Protein AF-A0A443RT00-F1 (afdb_monomer_lite)

Foldseek 3Di:
DAWDDDDQKIKDKDPFWFFLVVLQVVQVVVVWGFDDDDDPVSLVVLQVSDDADDPPDWAKEFGQWFADDPDQPHIAGPVRDDDDDFFADPCPPVCVVVQQGTKIWTDDHVDGTGIYRHHRGDIHITITMDGNVSVVVVVVVVVVVVVVVVVVVVVVVCVVVVPDDDVVVVVVVVVVVVVVVVVVVVVVVVVVVVVVVVVVVVVVVVVVVVVVVD

Structure (mmCIF, N/CA/C/O backbone):
data_AF-A0A443RT00-F1
#
_entry.id   AF-A0A443RT00-F1
#
loop_
_atom_site.group_PDB
_atom_site.id
_atom_site.type_symbol
_atom_site.label_atom_id
_atom_site.label_alt_id
_atom_site.label_comp_id
_atom_site.label_asym_id
_atom_site.label_entity_id
_atom_site.label_seq_id
_atom_site.pdbx_PDB_ins_code
_atom_site.Cartn_x
_atom_site.Cartn_y
_atom_site.Cartn_z
_atom_site.occupancy
_atom_site.B_iso_or_equiv
_atom_site.auth_seq_id
_atom_site.auth_comp_id
_atom_site.auth_asym_id
_atom_site.auth_atom_id
_atom_site.pdbx_PDB_model_num
ATOM 1 N N . LEU A 1 1 ? -17.450 10.556 5.653 1.00 51.66 1 LEU A N 1
ATOM 2 C CA . LEU A 1 1 ? -16.067 10.055 5.839 1.00 51.66 1 LEU A CA 1
ATOM 3 C C . LEU A 1 1 ? -15.758 9.062 4.723 1.00 51.66 1 LEU A C 1
ATOM 5 O O . LEU A 1 1 ? -16.542 8.151 4.514 1.00 51.66 1 LEU A O 1
ATOM 9 N N . GLY A 1 2 ? -14.689 9.305 3.960 1.00 80.31 2 GLY A N 1
ATOM 10 C CA . GLY A 1 2 ? -14.402 8.687 2.655 1.00 80.31 2 GLY A CA 1
ATOM 11 C C . GLY A 1 2 ? -13.758 7.294 2.657 1.00 80.31 2 GLY A C 1
ATOM 12 O O . GLY A 1 2 ? -13.107 6.958 1.673 1.00 80.31 2 GLY A O 1
ATOM 13 N N . TRP A 1 3 ? -13.902 6.501 3.725 1.00 91.88 3 TRP A N 1
ATOM 14 C CA . TRP A 1 3 ? -13.442 5.104 3.746 1.00 91.88 3 TRP A CA 1
ATOM 15 C C . TRP A 1 3 ? -14.495 4.186 3.111 1.00 91.88 3 TRP A C 1
ATOM 17 O O . TRP A 1 3 ? -15.683 4.320 3.402 1.00 91.88 3 TRP A O 1
ATOM 27 N N . LYS A 1 4 ? -14.076 3.230 2.281 1.00 94.62 4 LYS A N 1
ATOM 28 C CA . LYS A 1 4 ? -14.948 2.223 1.653 1.00 94.62 4 LYS A CA 1
ATOM 29 C C . LYS A 1 4 ? -14.621 0.834 2.181 1.00 94.62 4 LYS A C 1
ATOM 31 O O . LYS A 1 4 ? -13.464 0.532 2.444 1.00 94.62 4 LYS A O 1
ATOM 36 N N . TRP A 1 5 ? -15.636 0.007 2.389 1.00 93.81 5 TRP A N 1
ATOM 37 C CA . TRP A 1 5 ? -15.477 -1.288 3.053 1.00 93.81 5 TRP A CA 1
ATOM 38 C C . TRP A 1 5 ? -15.526 -2.413 2.031 1.00 93.81 5 TRP A C 1
ATOM 40 O O . TRP A 1 5 ? -16.355 -2.384 1.122 1.00 93.81 5 TRP A O 1
ATOM 50 N N . PHE A 1 6 ? -14.669 -3.411 2.214 1.00 95.94 6 PHE A N 1
ATOM 51 C CA . PHE A 1 6 ? -14.672 -4.635 1.428 1.00 95.94 6 PHE A CA 1
ATOM 52 C C . PHE A 1 6 ? -14.102 -5.777 2.271 1.00 95.94 6 PHE A C 1
ATOM 54 O O . PHE A 1 6 ? -13.020 -5.665 2.845 1.00 95.94 6 PHE A O 1
ATOM 61 N N . GLY A 1 7 ? -14.867 -6.863 2.401 1.00 93.75 7 GLY A N 1
ATOM 62 C CA . GLY A 1 7 ? -14.537 -7.947 3.326 1.00 93.75 7 GLY A CA 1
ATOM 63 C C . GLY A 1 7 ? -14.434 -7.459 4.779 1.00 93.75 7 GLY A C 1
ATOM 64 O O . GLY A 1 7 ? -15.349 -6.819 5.303 1.00 93.75 7 GLY A O 1
ATOM 65 N N . ASN A 1 8 ? -13.313 -7.772 5.426 1.00 92.31 8 ASN A N 1
ATOM 66 C CA . ASN A 1 8 ? -12.971 -7.373 6.794 1.00 92.31 8 ASN A CA 1
ATOM 67 C C . ASN A 1 8 ? -12.027 -6.155 6.857 1.00 92.31 8 ASN A C 1
ATOM 69 O O . ASN A 1 8 ? -11.486 -5.855 7.921 1.00 92.31 8 ASN A O 1
ATOM 73 N N . LYS A 1 9 ? -11.833 -5.447 5.740 1.00 95.56 9 LYS A N 1
ATOM 74 C CA . LYS A 1 9 ? -10.971 -4.268 5.643 1.00 95.56 9 LYS A CA 1
ATOM 75 C C . LYS A 1 9 ? -11.766 -3.032 5.214 1.00 95.56 9 LYS A C 1
ATOM 77 O O . LYS A 1 9 ? -12.812 -3.101 4.559 1.00 95.56 9 LYS A O 1
ATOM 82 N N . CYS A 1 10 ? -11.237 -1.874 5.575 1.00 95.69 10 CYS A N 1
ATOM 83 C CA . CYS A 1 10 ? -11.678 -0.567 5.118 1.00 95.69 10 CYS A CA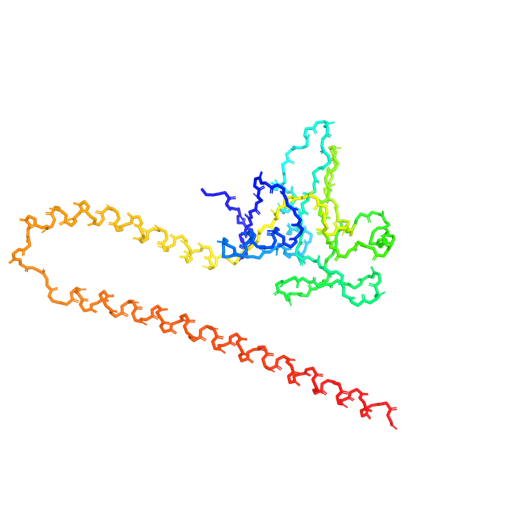 1
ATOM 84 C C . CYS A 1 10 ? -10.528 0.091 4.367 1.00 95.69 10 CYS A C 1
ATOM 86 O O . CYS A 1 10 ? -9.388 -0.011 4.806 1.00 95.69 10 CYS A O 1
ATOM 88 N N . TYR A 1 11 ? -10.831 0.804 3.285 1.00 97.38 11 TYR A N 1
ATOM 89 C CA . TYR A 1 11 ? -9.843 1.404 2.396 1.00 97.38 11 TYR A CA 1
ATOM 90 C C . TYR A 1 11 ? -10.117 2.886 2.152 1.00 97.38 11 TYR A C 1
ATOM 92 O O . TYR A 1 11 ? -11.272 3.316 2.135 1.00 97.38 11 TYR A O 1
ATOM 100 N N . PHE A 1 12 ? -9.065 3.665 1.928 1.00 95.62 12 PHE A N 1
ATOM 101 C CA . PHE A 1 12 ? -9.143 5.101 1.669 1.00 95.62 12 PHE A CA 1
ATOM 102 C C . PHE A 1 12 ? -8.058 5.530 0.687 1.00 95.62 12 PHE A C 1
ATOM 104 O O . PHE A 1 12 ? -6.935 5.049 0.766 1.00 95.62 12 PHE A O 1
ATOM 111 N N . VAL A 1 13 ? -8.376 6.457 -0.215 1.00 95.12 13 VAL A N 1
ATOM 112 C CA . VAL A 1 13 ? -7.401 7.048 -1.142 1.00 95.12 13 VAL A CA 1
ATOM 113 C C . VAL A 1 13 ? -7.138 8.489 -0.716 1.00 95.12 13 VAL A C 1
ATOM 115 O O . VAL A 1 13 ? -8.086 9.256 -0.536 1.00 95.12 13 VAL A O 1
ATOM 118 N N . SER A 1 14 ? -5.870 8.868 -0.542 1.00 92.94 14 SER A N 1
ATOM 119 C CA . SER A 1 14 ? -5.515 10.239 -0.162 1.00 92.94 14 SER A CA 1
ATOM 120 C C . SER A 1 14 ? -5.881 11.249 -1.252 1.00 92.94 14 SER A C 1
ATOM 122 O O . SER A 1 14 ? -5.873 10.945 -2.441 1.00 92.94 14 SER A O 1
ATOM 124 N N . GLY A 1 15 ? -6.165 12.490 -0.847 1.00 90.06 15 GLY A N 1
ATOM 125 C CA . GLY A 1 15 ? -6.395 13.604 -1.778 1.00 90.06 15 GLY A CA 1
ATOM 126 C C . GLY A 1 15 ? -5.116 14.305 -2.249 1.00 90.06 15 GLY A C 1
ATOM 127 O O . GLY A 1 15 ? -5.163 15.115 -3.168 1.00 90.06 15 GLY A O 1
ATOM 128 N N . MET A 1 16 ? -3.968 14.009 -1.631 1.00 89.19 16 MET A N 1
ATOM 129 C CA . MET A 1 16 ? -2.671 14.615 -1.949 1.00 89.19 16 MET A CA 1
ATOM 130 C C . MET A 1 16 ? -1.658 13.539 -2.331 1.00 89.19 16 MET A C 1
ATOM 132 O O . MET A 1 16 ? -1.645 12.461 -1.726 1.00 89.19 16 MET A O 1
ATOM 136 N N . LYS A 1 17 ? -0.805 13.858 -3.311 1.00 93.56 17 LYS A N 1
ATOM 137 C CA . LYS A 1 17 ? 0.323 13.019 -3.720 1.00 93.56 17 LYS A CA 1
ATOM 138 C C . LYS A 1 17 ? 1.515 13.236 -2.780 1.00 93.56 17 LYS A C 1
ATOM 140 O O . LYS A 1 17 ? 1.760 14.355 -2.329 1.00 93.56 17 LYS A O 1
ATOM 145 N N . SER A 1 18 ? 2.272 12.182 -2.512 1.00 96.56 18 SER A N 1
ATOM 146 C CA . SER A 1 18 ? 3.506 12.213 -1.729 1.00 96.56 18 SER A CA 1
ATOM 147 C C . SER A 1 18 ? 4.448 11.073 -2.139 1.00 96.56 18 SER A C 1
ATOM 149 O O . SER A 1 18 ? 4.089 10.243 -2.974 1.00 96.56 18 SER A O 1
ATOM 151 N N . THR A 1 19 ? 5.646 11.012 -1.553 1.00 98.31 19 THR A N 1
ATOM 152 C CA . THR A 1 19 ? 6.523 9.830 -1.654 1.00 98.31 19 THR A CA 1
ATOM 153 C C . THR A 1 19 ? 5.893 8.628 -0.950 1.00 98.31 19 THR A C 1
ATOM 155 O O . THR A 1 19 ? 5.000 8.820 -0.116 1.00 98.31 19 THR A O 1
ATOM 158 N N . GLN A 1 20 ? 6.346 7.405 -1.248 1.00 98.25 20 GLN A N 1
ATOM 159 C CA . GLN A 1 20 ? 5.787 6.190 -0.633 1.00 98.25 20 GLN A CA 1
ATOM 160 C C . GLN A 1 20 ? 5.905 6.245 0.896 1.00 98.25 20 GLN A C 1
ATOM 162 O O . GLN A 1 20 ? 4.905 6.091 1.597 1.00 98.25 20 GLN A O 1
ATOM 167 N N . LYS A 1 21 ? 7.085 6.613 1.414 1.00 98.25 21 LYS A N 1
ATOM 168 C CA . LYS A 1 21 ? 7.310 6.732 2.861 1.00 98.25 21 LYS A CA 1
ATOM 169 C C . LYS A 1 21 ? 6.309 7.691 3.504 1.00 98.25 21 LYS A C 1
ATOM 171 O O . LYS A 1 21 ? 5.708 7.397 4.535 1.00 98.25 21 LYS A O 1
ATOM 176 N N . LYS A 1 22 ? 6.091 8.846 2.867 1.00 98.44 22 LYS A N 1
ATOM 177 C CA . LYS A 1 22 ? 5.149 9.850 3.363 1.00 98.44 22 LYS A CA 1
ATOM 178 C C . LYS A 1 22 ? 3.692 9.401 3.224 1.00 98.44 22 LYS A C 1
ATOM 180 O O . LYS A 1 22 ? 2.873 9.761 4.064 1.00 98.44 22 LYS A O 1
ATOM 185 N N . ALA A 1 23 ? 3.381 8.599 2.209 1.00 98.19 23 ALA A N 1
ATOM 186 C CA . ALA A 1 23 ? 2.080 7.966 2.040 1.00 98.19 23 ALA A CA 1
ATOM 187 C C . ALA A 1 23 ? 1.798 6.971 3.180 1.00 98.19 23 ALA A C 1
ATOM 189 O O . ALA A 1 23 ? 0.705 6.996 3.743 1.00 98.19 23 ALA A O 1
ATOM 190 N N . GLY A 1 24 ? 2.808 6.201 3.601 1.00 98.06 24 GLY A N 1
ATOM 191 C CA . GLY A 1 24 ? 2.777 5.389 4.822 1.00 98.06 24 GLY A CA 1
ATOM 192 C C . GLY A 1 24 ? 2.414 6.207 6.056 1.00 98.06 24 GLY A C 1
ATOM 193 O O . GLY A 1 24 ? 1.437 5.906 6.737 1.00 98.06 24 GLY A O 1
ATOM 194 N N . GLU A 1 25 ? 3.117 7.319 6.285 1.00 97.81 25 GLU A N 1
ATOM 195 C CA . GLU A 1 25 ? 2.828 8.217 7.411 1.00 97.81 25 GLU A CA 1
ATOM 196 C C . GLU A 1 25 ? 1.406 8.809 7.370 1.00 97.81 25 GLU A C 1
ATOM 198 O O . GLU A 1 25 ? 0.809 9.044 8.423 1.00 97.81 25 GLU A O 1
ATOM 203 N N . ILE A 1 26 ? 0.854 9.076 6.178 1.00 96.12 26 ILE A N 1
ATOM 204 C CA . ILE A 1 26 ? -0.539 9.530 6.021 1.00 96.12 26 ILE A CA 1
ATOM 205 C C . ILE A 1 26 ? -1.498 8.451 6.528 1.00 96.12 26 ILE A C 1
ATOM 207 O O . ILE A 1 26 ? -2.395 8.764 7.312 1.00 96.12 26 ILE A O 1
ATOM 211 N N . CYS A 1 27 ? -1.292 7.195 6.132 1.00 96.25 27 CYS A N 1
ATOM 212 C CA . CYS A 1 27 ? -2.132 6.087 6.576 1.00 96.25 27 CYS A CA 1
ATOM 213 C C . CYS A 1 27 ? -2.011 5.853 8.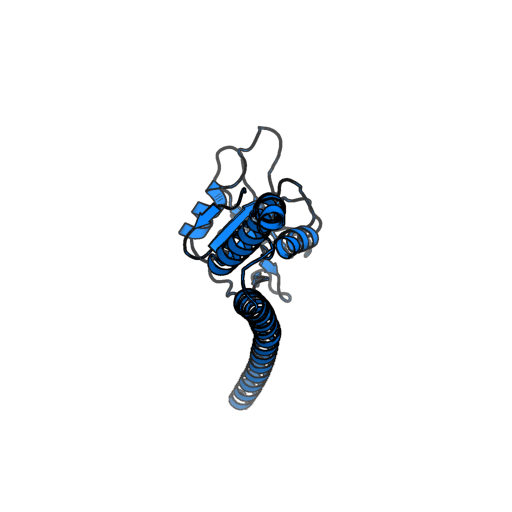087 1.00 96.25 27 CYS A C 1
ATOM 215 O O . CYS A 1 27 ? -3.036 5.771 8.768 1.00 96.25 27 CYS A O 1
ATOM 217 N N . SER A 1 28 ? -0.792 5.883 8.638 1.00 93.94 28 SER A N 1
ATOM 218 C CA . SER A 1 28 ? -0.567 5.707 10.080 1.00 93.94 28 SER A CA 1
ATOM 219 C C . SER A 1 28 ? -1.259 6.784 10.917 1.00 93.94 28 SER A C 1
ATOM 221 O O . SER A 1 28 ? -1.873 6.476 11.938 1.00 93.94 28 SER A O 1
ATOM 223 N N . LYS A 1 29 ? -1.252 8.048 10.464 1.00 92.75 29 LYS A N 1
ATOM 224 C CA . LYS A 1 29 ? -1.994 9.146 11.120 1.00 92.75 29 LYS A CA 1
ATOM 225 C C . LYS A 1 29 ? -3.508 8.944 11.126 1.00 92.75 29 LYS A C 1
ATOM 227 O O . LYS A 1 29 ? -4.196 9.563 11.930 1.00 92.75 29 LYS A O 1
ATOM 232 N N . MET A 1 30 ? -4.023 8.102 10.236 1.00 88.69 30 MET A N 1
ATOM 233 C CA . MET A 1 30 ? -5.434 7.735 10.153 1.00 88.69 30 MET A CA 1
ATOM 234 C C . MET A 1 30 ? -5.722 6.370 10.802 1.00 88.69 30 MET A C 1
ATOM 236 O O . MET A 1 30 ? -6.771 5.782 10.530 1.00 88.69 30 MET A O 1
ATOM 240 N N . ASN A 1 31 ? -4.818 5.869 11.656 1.00 88.38 31 ASN A N 1
ATOM 241 C CA . ASN A 1 31 ? -4.910 4.553 12.297 1.00 88.38 31 ASN A CA 1
ATOM 242 C C . ASN A 1 31 ? -5.086 3.420 11.276 1.00 88.38 31 ASN A C 1
ATOM 244 O O . ASN A 1 31 ? -5.981 2.584 11.411 1.00 88.38 31 ASN A O 1
ATOM 248 N N . GLY A 1 32 ? -4.273 3.446 10.227 1.00 92.06 32 GLY A N 1
ATOM 249 C CA . GLY A 1 32 ? -4.202 2.400 9.221 1.00 92.06 32 GLY A CA 1
ATOM 250 C C . GLY A 1 32 ? -2.799 2.280 8.642 1.00 92.06 32 GLY A C 1
ATOM 251 O O . GLY A 1 32 ? -1.875 2.974 9.059 1.00 92.06 32 GLY A O 1
ATOM 252 N N . ASP A 1 33 ? -2.670 1.438 7.632 1.00 96.81 33 ASP A N 1
ATOM 253 C CA . ASP A 1 33 ? -1.417 1.141 6.944 1.00 96.81 33 ASP A CA 1
ATOM 254 C C . ASP A 1 33 ? -1.575 1.397 5.448 1.00 96.81 33 ASP A C 1
ATOM 256 O O . ASP A 1 33 ? -2.695 1.555 4.956 1.00 96.81 33 ASP A O 1
ATOM 260 N N . LEU A 1 34 ? -0.473 1.439 4.698 1.00 98.38 34 LEU A N 1
ATOM 261 C CA . LEU A 1 34 ? -0.582 1.321 3.245 1.00 98.38 34 LEU A CA 1
ATOM 262 C C . LEU A 1 34 ? -1.208 -0.031 2.886 1.00 98.38 34 LEU A C 1
ATOM 264 O O . LEU A 1 34 ? -1.016 -1.032 3.575 1.00 98.38 34 LEU A O 1
ATOM 268 N N . VAL A 1 35 ? -1.986 -0.046 1.809 1.00 98.56 35 VAL A N 1
ATOM 269 C CA . VAL A 1 35 ? -2.775 -1.215 1.427 1.00 98.56 35 VAL A CA 1
ATOM 270 C C . VAL A 1 35 ? -1.893 -2.415 1.083 1.00 98.56 35 VAL A C 1
ATOM 272 O O . VAL A 1 35 ? -0.917 -2.296 0.338 1.00 98.56 35 VAL A O 1
ATOM 275 N N . SER A 1 36 ? -2.295 -3.579 1.584 1.00 98.50 36 SER A N 1
ATOM 276 C CA . SER A 1 36 ? -1.841 -4.894 1.146 1.00 98.50 36 SER A CA 1
ATOM 277 C C . SER A 1 36 ? -2.976 -5.591 0.403 1.00 98.50 36 SER A C 1
ATOM 279 O O . SER A 1 36 ? -4.148 -5.431 0.750 1.00 98.50 36 SER A O 1
ATOM 281 N N . ILE A 1 37 ? -2.645 -6.329 -0.658 1.00 98.50 37 ILE A N 1
ATOM 282 C CA . ILE A 1 37 ? -3.643 -6.961 -1.529 1.00 98.50 37 ILE A CA 1
ATOM 283 C C . ILE A 1 37 ? -3.316 -8.440 -1.696 1.00 98.50 37 ILE A C 1
ATOM 285 O O . ILE A 1 37 ? -2.220 -8.808 -2.119 1.00 98.50 37 ILE A O 1
ATOM 289 N N . HIS A 1 38 ? -4.290 -9.292 -1.385 1.00 97.88 38 HIS A N 1
ATOM 290 C CA . HIS A 1 38 ? -4.110 -10.741 -1.271 1.00 97.88 38 HIS A CA 1
ATOM 291 C C . HIS A 1 38 ? -4.966 -11.552 -2.238 1.00 97.88 38 HIS A C 1
ATOM 293 O O . HIS A 1 38 ? -4.900 -12.780 -2.234 1.00 97.88 38 HIS A O 1
ATOM 299 N N . SER A 1 39 ? -5.786 -10.901 -3.062 1.00 98.12 39 SER A N 1
ATOM 300 C CA . SER A 1 39 ? -6.629 -11.595 -4.031 1.00 98.12 39 SER A CA 1
ATOM 301 C C . SER A 1 39 ? -6.985 -10.715 -5.219 1.00 98.12 39 SER A C 1
ATOM 303 O O . SER A 1 39 ? -6.963 -9.484 -5.133 1.00 98.12 39 SER A O 1
ATOM 305 N N . LYS A 1 40 ? -7.407 -11.360 -6.313 1.00 97.44 40 LYS A N 1
ATOM 306 C CA . LYS A 1 40 ? -7.946 -10.655 -7.477 1.00 97.44 40 LYS A CA 1
ATOM 307 C C . LYS A 1 40 ? -9.161 -9.808 -7.108 1.00 97.44 40 LYS A C 1
ATOM 309 O O . LYS A 1 40 ? -9.223 -8.650 -7.491 1.00 97.44 40 LYS A O 1
ATOM 314 N N . THR A 1 41 ? -10.090 -10.347 -6.323 1.00 98.12 41 THR A N 1
ATOM 315 C CA . THR A 1 41 ? -11.313 -9.627 -5.944 1.00 98.12 41 THR A CA 1
ATOM 316 C C . THR A 1 41 ? -11.012 -8.385 -5.100 1.00 98.12 41 THR A C 1
ATOM 318 O O . THR A 1 41 ? -11.626 -7.342 -5.304 1.00 98.12 41 THR A O 1
ATOM 321 N N . GLU A 1 42 ? -10.039 -8.464 -4.186 1.00 98.12 42 GLU A N 1
ATOM 322 C CA . GLU A 1 42 ? -9.563 -7.300 -3.426 1.00 98.12 42 GLU A CA 1
ATOM 323 C C . GLU A 1 42 ? -8.889 -6.270 -4.340 1.00 98.12 42 GLU A C 1
ATOM 325 O O . GLU A 1 42 ? -9.183 -5.080 -4.241 1.00 98.12 42 GLU A O 1
ATOM 330 N N . ASN A 1 43 ? -8.044 -6.717 -5.274 1.00 97.69 43 ASN A N 1
ATOM 331 C CA . ASN A 1 43 ? -7.422 -5.849 -6.271 1.00 97.69 43 ASN A CA 1
ATOM 332 C C . ASN A 1 43 ? -8.472 -5.113 -7.115 1.00 97.69 43 ASN A C 1
ATOM 334 O O . ASN A 1 43 ? -8.415 -3.892 -7.228 1.00 97.69 43 ASN A O 1
ATOM 338 N N . ASP A 1 44 ? -9.454 -5.833 -7.660 1.00 95.94 44 ASP A N 1
ATOM 339 C CA . ASP A 1 44 ? -10.540 -5.273 -8.472 1.00 95.94 44 ASP A CA 1
ATOM 340 C C . ASP A 1 44 ? -11.350 -4.233 -7.671 1.00 95.94 44 ASP A C 1
ATOM 342 O O . ASP A 1 44 ? -11.680 -3.155 -8.177 1.00 95.94 44 ASP A O 1
ATOM 346 N N . PHE A 1 45 ? -11.625 -4.515 -6.391 1.00 96.56 45 PHE A N 1
ATOM 347 C CA . PHE A 1 45 ? -12.269 -3.557 -5.497 1.00 96.56 45 PHE A CA 1
ATOM 348 C C . PHE A 1 45 ? -11.415 -2.300 -5.305 1.00 96.56 45 PHE A C 1
ATOM 350 O O . PHE A 1 45 ? -11.925 -1.192 -5.489 1.00 96.56 45 PHE A O 1
ATOM 357 N N . VAL A 1 46 ? -10.125 -2.442 -4.985 1.00 96.06 46 VAL A N 1
ATOM 358 C CA . VAL A 1 46 ? -9.211 -1.302 -4.805 1.00 96.06 46 VAL A CA 1
ATOM 359 C C . VAL A 1 46 ? -9.139 -0.454 -6.079 1.00 96.06 46 VAL A C 1
ATOM 361 O O . VAL A 1 46 ? -9.268 0.770 -6.005 1.00 96.06 46 VAL A O 1
ATOM 364 N N . GLN A 1 47 ? -9.053 -1.087 -7.253 1.00 93.31 47 GLN A N 1
ATOM 365 C CA . GLN A 1 47 ? -9.075 -0.410 -8.553 1.00 93.31 47 GLN A CA 1
ATOM 366 C C . GLN A 1 47 ? -10.346 0.418 -8.780 1.00 93.31 47 GLN A C 1
ATOM 368 O O . GLN A 1 47 ? -10.289 1.511 -9.353 1.00 93.31 47 GLN A O 1
ATOM 373 N N . SER A 1 48 ? -11.499 -0.071 -8.315 1.00 91.56 48 SER A N 1
ATOM 374 C CA . SER A 1 48 ? -12.779 0.638 -8.437 1.00 91.56 48 SER A CA 1
ATOM 375 C C . SER A 1 48 ? -12.821 1.958 -7.652 1.00 91.56 48 SER A C 1
ATOM 377 O O . SER A 1 48 ? -13.650 2.825 -7.937 1.00 91.56 48 SER A O 1
ATOM 379 N N . MET A 1 49 ? -11.936 2.131 -6.662 1.00 90.69 49 MET A N 1
ATOM 380 C CA . MET A 1 49 ? -11.859 3.343 -5.846 1.00 90.69 49 MET A CA 1
ATOM 381 C C . MET A 1 49 ? -10.951 4.418 -6.437 1.00 90.69 49 MET A C 1
ATOM 383 O O . MET A 1 49 ? -11.011 5.563 -5.989 1.00 90.69 49 MET A O 1
ATOM 387 N N . LEU A 1 50 ? -10.104 4.057 -7.401 1.00 88.88 50 LEU A N 1
ATOM 388 C CA . LEU A 1 50 ? -9.148 4.977 -8.000 1.00 88.88 50 LEU A CA 1
ATOM 389 C C . LEU A 1 50 ? -9.884 6.037 -8.827 1.00 88.88 50 LEU A C 1
ATOM 391 O O . LEU A 1 50 ? -10.906 5.757 -9.461 1.00 88.88 50 LEU A O 1
ATOM 395 N N . GLY A 1 51 ? -9.353 7.260 -8.813 1.00 75.19 51 GLY A N 1
ATOM 396 C CA . GLY A 1 51 ? -9.920 8.395 -9.540 1.00 75.19 51 GLY A CA 1
ATOM 397 C C . GLY A 1 51 ? -10.060 8.117 -11.039 1.00 75.19 51 GLY A C 1
ATOM 398 O O . GLY A 1 51 ? -9.321 7.313 -11.616 1.00 75.19 51 GLY A O 1
ATOM 399 N N . ARG A 1 52 ? -11.033 8.778 -11.680 1.00 61.34 52 ARG A N 1
ATOM 400 C CA . ARG A 1 52 ? -11.134 8.772 -13.144 1.00 61.34 52 ARG A CA 1
ATOM 401 C C . ARG A 1 52 ? -9.954 9.566 -13.704 1.00 61.34 52 ARG A C 1
ATOM 403 O O . ARG A 1 52 ? -9.646 10.640 -13.203 1.00 61.34 52 ARG A O 1
ATOM 410 N N . VAL A 1 53 ? -9.287 8.995 -14.702 1.00 57.16 53 VAL A N 1
ATOM 411 C CA . VAL A 1 53 ? -8.149 9.619 -15.377 1.00 57.16 53 VAL A CA 1
ATOM 412 C C . VAL A 1 53 ? -8.680 10.730 -16.279 1.00 57.16 53 VAL A C 1
ATOM 414 O O . VAL A 1 53 ? -9.340 10.429 -17.274 1.00 57.16 53 VAL A O 1
ATOM 417 N N . ASP A 1 54 ? -8.392 11.988 -15.951 1.00 52.09 54 ASP A N 1
ATOM 418 C CA . ASP A 1 54 ? -8.460 13.073 -16.931 1.00 52.09 54 ASP A CA 1
ATOM 419 C C . ASP A 1 54 ? -7.260 12.957 -17.885 1.00 52.09 54 ASP A C 1
ATOM 421 O O . ASP A 1 54 ? -6.192 12.476 -17.503 1.00 52.09 54 ASP A O 1
ATOM 425 N N . LEU A 1 55 ? -7.450 13.373 -19.141 1.00 51.91 55 LEU A N 1
ATOM 426 C CA . LEU A 1 55 ? -6.634 13.063 -20.331 1.00 51.91 55 LEU A CA 1
ATOM 427 C C . LEU A 1 55 ? -5.123 13.402 -20.265 1.00 51.91 55 LEU A C 1
ATOM 429 O O . LEU A 1 55 ? -4.431 13.217 -21.264 1.00 51.91 55 LEU A O 1
ATOM 433 N N . GLN A 1 56 ? -4.602 13.910 -19.146 1.00 50.59 56 GLN A N 1
ATOM 434 C CA . GLN A 1 56 ? -3.249 14.466 -19.043 1.00 50.59 56 GLN A CA 1
ATOM 435 C C . GLN A 1 56 ? -2.391 13.919 -17.891 1.00 50.59 56 GLN A C 1
ATOM 437 O O . GLN A 1 56 ? -1.179 14.122 -17.924 1.00 50.59 56 GLN A O 1
ATOM 442 N N . GLU A 1 57 ? -2.943 13.195 -16.907 1.00 57.12 57 GLU A N 1
ATOM 443 C CA . GLU A 1 57 ? -2.144 12.699 -15.775 1.00 57.12 57 GLU A CA 1
ATOM 444 C C . GLU A 1 57 ? -2.149 11.171 -15.651 1.00 57.12 57 GLU A C 1
ATOM 446 O O . GLU A 1 57 ? -3.182 10.533 -15.459 1.00 57.12 57 GLU A O 1
ATOM 451 N N . HIS A 1 58 ? -0.960 10.562 -15.686 1.00 65.75 58 HIS A N 1
ATOM 452 C CA . HIS A 1 58 ? -0.775 9.198 -15.200 1.00 65.75 58 HIS A CA 1
ATOM 453 C C . HIS A 1 58 ? -0.869 9.197 -13.672 1.00 65.75 58 HIS A C 1
ATOM 455 O O . HIS A 1 58 ? 0.038 9.657 -12.972 1.00 65.75 58 HIS A O 1
ATOM 461 N N . TYR A 1 59 ? -1.984 8.690 -13.148 1.00 83.81 59 TYR A N 1
ATOM 462 C CA . TYR A 1 59 ? -2.192 8.581 -11.711 1.00 83.81 59 TYR A CA 1
ATOM 463 C C . TYR A 1 59 ? -1.405 7.397 -11.149 1.00 83.81 59 TYR A C 1
ATOM 465 O O . TYR A 1 59 ? -1.556 6.261 -11.604 1.00 83.81 59 TYR A O 1
ATOM 473 N N . ARG A 1 60 ? -0.581 7.691 -10.143 1.00 92.31 60 ARG A N 1
ATOM 474 C CA . ARG A 1 60 ? 0.176 6.727 -9.344 1.00 92.31 60 ARG A CA 1
ATOM 475 C C . ARG A 1 60 ? -0.455 6.599 -7.971 1.00 92.31 60 ARG A C 1
ATOM 477 O O . ARG A 1 60 ? -0.724 7.617 -7.329 1.00 92.31 60 ARG A O 1
ATOM 484 N N . TYR A 1 61 ? -0.602 5.369 -7.507 1.00 96.12 61 TYR A N 1
ATOM 485 C CA . TYR A 1 61 ? -1.141 5.058 -6.195 1.00 96.12 61 TYR A CA 1
ATOM 486 C C . TYR A 1 61 ? -0.215 4.094 -5.457 1.00 96.12 61 TYR A C 1
ATOM 488 O O . TYR A 1 61 ? 0.043 2.995 -5.935 1.00 96.12 61 TYR A O 1
ATOM 496 N N . TRP A 1 62 ? 0.299 4.506 -4.305 1.00 98.12 62 TRP A N 1
ATOM 497 C CA . TRP A 1 62 ? 1.213 3.711 -3.499 1.00 98.12 62 TRP A CA 1
ATOM 498 C C . TRP A 1 62 ? 0.502 2.539 -2.833 1.00 98.12 62 TRP A C 1
ATOM 500 O O . TRP A 1 62 ? -0.554 2.710 -2.216 1.00 98.12 62 TRP A O 1
ATOM 510 N N . LEU A 1 63 ? 1.126 1.368 -2.945 1.00 98.62 63 LEU A N 1
ATOM 511 C CA . LEU A 1 63 ? 0.804 0.180 -2.168 1.00 98.62 63 LEU A CA 1
ATOM 512 C C . LEU A 1 63 ? 1.822 0.025 -1.031 1.00 98.62 63 LEU A C 1
ATOM 514 O O . LEU A 1 63 ? 2.874 0.663 -1.034 1.00 98.62 63 LEU A O 1
ATOM 518 N N . GLY A 1 64 ? 1.522 -0.836 -0.062 1.00 98.38 64 GLY A N 1
ATOM 519 C CA . GLY A 1 64 ? 2.407 -1.100 1.075 1.00 98.38 64 GLY A CA 1
ATOM 520 C C . GLY A 1 64 ? 3.553 -2.062 0.774 1.00 98.38 64 GLY A C 1
ATOM 521 O O . GLY A 1 64 ? 4.181 -2.535 1.712 1.00 98.38 64 GLY A O 1
ATOM 522 N N . ALA A 1 65 ? 3.787 -2.429 -0.488 1.00 98.31 65 ALA A N 1
ATOM 523 C CA . ALA A 1 65 ? 4.827 -3.388 -0.839 1.00 98.31 65 ALA A CA 1
ATOM 524 C C . ALA A 1 65 ? 6.166 -2.700 -1.116 1.00 98.31 65 ALA A C 1
ATOM 526 O O . ALA A 1 65 ? 6.231 -1.688 -1.822 1.00 98.31 65 ALA A O 1
ATOM 527 N N . GLU A 1 66 ? 7.228 -3.303 -0.590 1.00 97.00 66 GLU A N 1
ATOM 528 C CA . GLU A 1 66 ? 8.618 -2.888 -0.769 1.00 97.00 66 GLU A CA 1
ATOM 529 C C . GLU A 1 66 ? 9.479 -4.089 -1.154 1.00 97.00 66 GLU A C 1
ATOM 531 O O . GLU A 1 66 ? 9.232 -5.208 -0.694 1.00 97.00 66 GLU A O 1
ATOM 536 N N . ARG A 1 67 ? 10.480 -3.854 -2.004 1.00 96.56 67 ARG A N 1
ATOM 537 C CA . ARG A 1 67 ? 11.472 -4.857 -2.393 1.00 96.56 67 ARG A CA 1
ATOM 538 C C . ARG A 1 67 ? 12.341 -5.223 -1.193 1.00 96.56 67 ARG A C 1
ATOM 540 O O . ARG A 1 67 ? 12.743 -4.349 -0.426 1.00 96.56 67 ARG A O 1
ATOM 547 N N . VAL A 1 68 ? 12.667 -6.506 -1.055 1.00 93.25 68 VAL A N 1
ATOM 548 C CA . VAL A 1 68 ? 13.516 -7.017 0.027 1.00 93.25 68 VAL A CA 1
ATOM 549 C C . VAL A 1 68 ? 14.723 -7.743 -0.544 1.00 93.25 68 VAL A C 1
ATOM 551 O O . VAL A 1 68 ? 14.600 -8.592 -1.422 1.00 93.25 68 VAL A O 1
ATOM 554 N N . GLY A 1 69 ? 15.898 -7.435 0.005 1.00 86.44 69 GLY A N 1
ATOM 555 C CA . GLY A 1 69 ? 17.152 -8.041 -0.425 1.00 86.44 69 GLY A CA 1
ATOM 556 C C . GLY A 1 69 ? 17.559 -7.613 -1.836 1.00 86.44 69 GLY A C 1
ATOM 557 O O . GLY A 1 69 ? 17.171 -6.553 -2.320 1.00 86.44 69 GLY A O 1
ATOM 558 N N . ASN A 1 70 ? 18.369 -8.452 -2.480 1.00 79.94 70 ASN A N 1
ATOM 559 C CA . ASN A 1 70 ? 18.926 -8.182 -3.809 1.00 79.94 70 ASN A CA 1
ATOM 560 C C . ASN A 1 70 ? 18.151 -8.886 -4.938 1.00 79.94 70 ASN A C 1
ATOM 562 O O . ASN A 1 70 ? 18.549 -8.800 -6.097 1.00 79.94 70 ASN A O 1
ATOM 566 N N . ASP A 1 71 ? 17.083 -9.618 -4.612 1.00 87.44 71 ASP A N 1
ATOM 567 C CA . ASP A 1 71 ? 16.276 -10.342 -5.593 1.00 87.44 71 ASP A CA 1
ATOM 568 C C . ASP A 1 71 ? 15.247 -9.396 -6.239 1.00 87.44 71 ASP A C 1
ATOM 570 O O . ASP A 1 71 ? 14.447 -8.736 -5.569 1.00 87.44 71 ASP A O 1
ATOM 574 N N . GLN A 1 72 ? 15.254 -9.349 -7.572 1.00 87.44 72 GLN A N 1
ATOM 575 C CA . GLN A 1 72 ? 14.343 -8.544 -8.384 1.00 87.44 72 GLN A CA 1
ATOM 576 C C . GLN A 1 72 ? 12.857 -8.922 -8.198 1.00 87.44 72 GLN A C 1
ATOM 578 O O . GLN A 1 72 ? 11.973 -8.136 -8.537 1.00 87.44 72 GLN A O 1
ATOM 583 N N . PHE A 1 73 ? 12.543 -10.086 -7.636 1.00 91.44 73 PHE A N 1
ATOM 584 C CA . PHE A 1 73 ? 11.163 -10.554 -7.487 1.00 91.44 73 PHE A CA 1
ATOM 585 C C . PHE A 1 73 ? 10.704 -10.685 -6.032 1.00 91.44 73 PHE A C 1
ATOM 587 O O . PHE A 1 73 ? 9.556 -11.068 -5.796 1.00 91.44 73 PHE A O 1
ATOM 594 N N . GLN A 1 74 ? 11.545 -10.338 -5.053 1.00 94.69 74 GLN A N 1
ATOM 595 C CA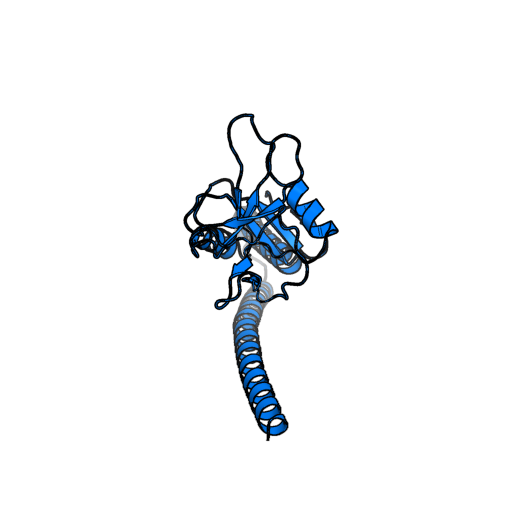 . GLN A 1 74 ? 11.180 -10.437 -3.639 1.00 94.69 74 GLN A CA 1
ATOM 596 C C . GLN A 1 74 ? 10.624 -9.129 -3.090 1.00 94.69 74 GLN A C 1
ATOM 598 O O . GLN A 1 74 ? 11.301 -8.104 -3.062 1.00 94.69 74 GLN A O 1
ATOM 603 N N . PHE A 1 75 ? 9.385 -9.201 -2.605 1.00 97.69 75 PHE A N 1
ATOM 604 C CA . PHE A 1 75 ? 8.660 -8.090 -2.002 1.00 97.69 75 PHE A CA 1
ATOM 605 C C . PHE A 1 75 ? 8.000 -8.525 -0.694 1.00 97.69 75 PHE A C 1
ATOM 607 O O . PHE A 1 75 ? 7.604 -9.681 -0.537 1.00 97.69 75 PHE A O 1
ATOM 614 N N . GLN A 1 76 ? 7.832 -7.579 0.226 1.00 97.56 76 GLN A N 1
ATOM 615 C CA . GLN A 1 76 ? 7.066 -7.759 1.458 1.00 97.56 76 GLN A CA 1
ATOM 616 C C . GLN A 1 76 ? 6.044 -6.639 1.627 1.00 97.56 76 GLN A C 1
ATOM 618 O O . GLN A 1 76 ? 6.285 -5.508 1.209 1.00 97.56 76 GLN A O 1
ATOM 623 N N . TRP A 1 77 ? 4.921 -6.944 2.275 1.00 98.25 77 TRP A N 1
ATOM 624 C CA . TRP A 1 77 ? 3.958 -5.930 2.690 1.00 98.25 77 TRP A CA 1
ATOM 625 C C . TRP A 1 77 ? 4.391 -5.266 4.000 1.00 98.25 77 TRP A C 1
ATOM 627 O O . TRP A 1 77 ? 4.850 -5.937 4.926 1.00 98.25 77 TRP A O 1
ATOM 637 N N . SER A 1 78 ? 4.194 -3.953 4.107 1.00 95.44 78 SER A N 1
ATOM 638 C CA . SER A 1 78 ? 4.518 -3.151 5.292 1.00 95.44 78 SER A CA 1
ATOM 639 C C . SER A 1 78 ? 3.701 -3.533 6.531 1.00 95.44 78 SER A C 1
ATOM 641 O O . SER A 1 78 ? 4.146 -3.301 7.649 1.00 95.44 78 SER A O 1
ATOM 643 N N . ASP A 1 79 ? 2.525 -4.137 6.342 1.00 91.50 79 ASP A N 1
ATOM 644 C CA . ASP A 1 79 ? 1.679 -4.674 7.419 1.00 91.50 79 ASP A CA 1
ATOM 645 C C . ASP A 1 79 ? 2.131 -6.071 7.905 1.00 91.50 79 ASP A C 1
ATOM 647 O O . ASP A 1 79 ? 1.505 -6.666 8.781 1.00 91.50 79 ASP A O 1
ATOM 651 N N . GLY A 1 80 ? 3.210 -6.618 7.331 1.00 94.31 80 GLY A N 1
ATOM 652 C CA . GLY A 1 80 ? 3.780 -7.917 7.686 1.00 94.31 80 GLY A CA 1
ATOM 653 C C . GLY A 1 80 ? 3.035 -9.133 7.126 1.00 94.31 80 GLY A C 1
ATOM 654 O O . GLY A 1 80 ? 3.421 -10.267 7.423 1.00 94.31 80 GLY A O 1
ATOM 655 N N . SER A 1 81 ? 1.988 -8.925 6.325 1.00 95.19 81 SER A N 1
ATOM 656 C CA . SER A 1 81 ? 1.245 -9.997 5.662 1.00 95.19 81 SER A CA 1
ATOM 657 C C . SER A 1 81 ? 2.048 -10.646 4.523 1.00 95.19 81 SER A C 1
ATOM 659 O O . SER A 1 81 ? 3.029 -10.104 4.009 1.00 95.19 81 SER A O 1
ATOM 661 N N . THR A 1 82 ? 1.644 -11.848 4.101 1.00 95.69 82 THR A N 1
ATOM 662 C CA . THR A 1 82 ? 2.382 -12.597 3.073 1.00 95.69 82 THR A CA 1
ATOM 663 C C . THR A 1 82 ? 2.176 -12.020 1.671 1.00 95.69 82 THR A C 1
ATOM 665 O O . THR A 1 82 ? 1.036 -11.853 1.223 1.00 95.69 82 THR A O 1
ATOM 668 N N . PHE A 1 83 ? 3.267 -11.823 0.931 1.00 96.75 83 PHE A N 1
ATOM 669 C CA . PHE A 1 83 ? 3.242 -11.427 -0.476 1.00 96.75 83 PHE A CA 1
ATOM 670 C C . PHE A 1 83 ? 3.080 -12.661 -1.382 1.00 96.75 83 PHE A C 1
ATOM 672 O O . PHE A 1 83 ? 4.051 -13.324 -1.731 1.00 96.75 83 PHE A O 1
ATOM 679 N N . LYS A 1 84 ? 1.832 -13.024 -1.711 1.00 96.50 84 LYS A N 1
ATOM 680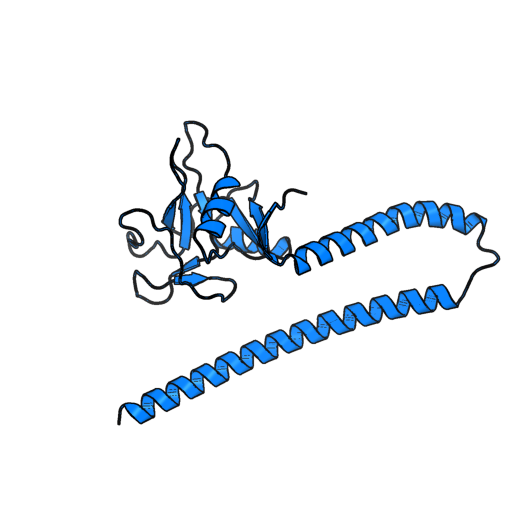 C CA . LYS A 1 84 ? 1.510 -14.188 -2.573 1.00 96.50 84 LYS A CA 1
ATOM 681 C C . LYS A 1 84 ? 0.730 -13.837 -3.835 1.00 96.50 84 LYS A C 1
ATOM 683 O O . LYS A 1 84 ? 0.843 -14.534 -4.837 1.00 96.50 84 LYS A O 1
ATOM 688 N N . TYR A 1 85 ? -0.095 -12.799 -3.767 1.00 97.94 85 TYR A N 1
ATOM 689 C CA . TYR A 1 85 ? -0.866 -12.308 -4.899 1.00 97.94 85 TYR A CA 1
ATOM 690 C C . TYR A 1 85 ? -0.160 -11.093 -5.494 1.00 97.94 85 TYR A C 1
ATOM 692 O O . TYR A 1 85 ? 0.301 -10.224 -4.755 1.00 97.94 85 TYR A O 1
ATOM 700 N N . SER A 1 86 ? -0.121 -11.021 -6.820 1.00 96.88 86 SER A N 1
ATOM 701 C CA . SER A 1 86 ? 0.366 -9.854 -7.539 1.00 96.88 86 SER A CA 1
ATOM 702 C C . SER A 1 86 ? -0.478 -9.572 -8.772 1.00 96.88 86 SER A C 1
ATOM 704 O O . SER A 1 86 ? -1.153 -10.448 -9.317 1.00 96.88 86 SER A O 1
ATOM 706 N N . HIS A 1 87 ? -0.451 -8.316 -9.203 1.00 97.00 87 HIS A N 1
ATOM 707 C CA . HIS A 1 87 ? -1.090 -7.869 -10.435 1.00 97.00 87 HIS A CA 1
ATOM 708 C C . HIS A 1 87 ? -0.123 -6.993 -11.234 1.00 97.00 87 HIS A C 1
ATOM 710 O O . HIS A 1 87 ? -0.442 -5.871 -11.628 1.00 97.00 87 HIS A O 1
ATOM 716 N N . TRP A 1 88 ? 1.099 -7.503 -11.396 1.00 97.06 88 TRP A N 1
ATOM 717 C CA . TRP A 1 88 ? 2.174 -6.826 -12.108 1.00 97.06 88 TRP A CA 1
ATOM 718 C C . TRP A 1 88 ? 1.772 -6.486 -13.543 1.00 97.06 88 TRP A C 1
ATOM 720 O O . TRP A 1 88 ? 1.113 -7.265 -14.236 1.00 97.06 88 TRP A O 1
ATOM 730 N N . HIS A 1 89 ? 2.190 -5.309 -13.988 1.00 95.38 89 HIS A N 1
ATOM 731 C CA . HIS A 1 89 ? 2.194 -4.947 -15.389 1.00 95.38 89 HIS A CA 1
ATOM 732 C C . HIS A 1 89 ? 3.158 -5.861 -16.156 1.00 95.38 89 HIS A C 1
ATOM 734 O O . HIS A 1 89 ? 4.050 -6.506 -15.601 1.00 95.38 89 HIS A O 1
ATOM 740 N N . ARG A 1 90 ? 2.958 -5.956 -17.471 1.00 92.88 90 ARG A N 1
ATOM 741 C CA . ARG A 1 90 ? 3.805 -6.790 -18.314 1.00 92.88 90 ARG A CA 1
ATOM 742 C C . ARG A 1 90 ? 5.249 -6.283 -18.250 1.00 92.88 90 ARG A C 1
ATOM 744 O O . ARG A 1 90 ? 5.509 -5.146 -18.630 1.00 92.88 90 ARG A O 1
ATOM 751 N N . ASN A 1 91 ? 6.160 -7.194 -17.910 1.00 92.31 91 ASN A N 1
ATOM 752 C CA . ASN A 1 91 ? 7.600 -6.983 -17.714 1.00 92.31 91 ASN A CA 1
ATOM 753 C C . ASN A 1 91 ? 7.998 -6.398 -16.354 1.00 92.31 91 ASN A C 1
ATOM 755 O O . ASN A 1 91 ? 9.189 -6.212 -16.146 1.00 92.31 91 ASN A O 1
ATOM 759 N N . ASP A 1 92 ? 7.056 -6.176 -15.439 1.00 94.31 92 ASP A N 1
ATOM 760 C CA . ASP A 1 92 ? 7.355 -5.761 -14.070 1.00 94.31 92 ASP A CA 1
ATOM 761 C C . ASP A 1 92 ? 7.293 -6.968 -13.112 1.00 94.31 92 ASP A C 1
ATOM 763 O O . ASP A 1 92 ? 6.551 -7.926 -13.368 1.00 94.31 92 ASP A O 1
ATOM 767 N N . PRO A 1 93 ? 8.062 -6.961 -12.012 1.00 95.31 93 PRO A N 1
ATOM 768 C CA . PRO A 1 93 ? 9.038 -5.939 -11.631 1.00 95.31 93 PRO A CA 1
ATOM 769 C C . PRO A 1 93 ? 10.315 -5.987 -12.492 1.00 95.31 93 PRO A C 1
ATOM 771 O O . PRO A 1 93 ? 10.836 -7.075 -12.752 1.00 95.31 93 PRO A O 1
ATOM 774 N N . ASN A 1 94 ? 10.832 -4.835 -12.931 1.00 94.31 94 ASN A N 1
ATOM 775 C CA . ASN A 1 94 ? 12.020 -4.742 -13.805 1.00 94.31 94 ASN A CA 1
ATOM 776 C C . ASN A 1 94 ? 13.258 -4.106 -13.133 1.00 94.31 94 ASN A C 1
ATOM 778 O O . ASN A 1 94 ? 14.360 -4.195 -13.676 1.00 94.31 94 ASN A O 1
ATOM 782 N N . ASN A 1 95 ? 13.073 -3.508 -11.954 1.00 93.75 95 ASN A N 1
ATOM 783 C CA . ASN A 1 95 ? 14.072 -2.829 -11.143 1.00 93.75 95 ASN A CA 1
ATOM 784 C C . ASN A 1 95 ? 14.953 -1.838 -11.928 1.00 93.75 95 ASN A C 1
ATOM 786 O O . ASN A 1 95 ? 16.186 -1.922 -11.852 1.00 93.75 95 ASN A O 1
ATOM 790 N N . VAL A 1 96 ? 14.362 -0.909 -12.695 1.00 91.94 96 VAL A N 1
ATOM 791 C CA . VAL A 1 96 ? 15.138 0.028 -13.527 1.00 91.94 96 VAL A CA 1
ATOM 792 C C . VAL A 1 96 ? 16.195 0.754 -12.686 1.00 91.94 96 VAL A C 1
ATOM 794 O O . VAL A 1 96 ? 15.917 1.309 -11.622 1.00 91.94 96 VAL A O 1
ATOM 797 N N . ASN A 1 97 ? 17.439 0.740 -13.180 1.00 90.50 97 ASN A N 1
ATOM 798 C CA . ASN A 1 97 ? 18.625 1.323 -12.538 1.00 90.50 97 ASN A CA 1
ATOM 799 C C . ASN A 1 97 ? 18.918 0.811 -11.112 1.00 90.50 97 ASN A C 1
ATOM 801 O O . ASN A 1 97 ? 19.752 1.393 -10.426 1.00 90.50 97 ASN A O 1
ATOM 805 N N . ASN A 1 98 ? 18.285 -0.282 -10.673 1.00 91.25 98 ASN A N 1
ATOM 806 C CA . ASN A 1 98 ? 18.304 -0.769 -9.291 1.00 91.25 98 ASN A CA 1
ATOM 807 C C . ASN A 1 98 ? 17.721 0.217 -8.257 1.00 91.25 98 ASN A C 1
ATOM 809 O O . ASN A 1 98 ? 18.114 0.204 -7.090 1.00 91.25 98 ASN A O 1
ATOM 813 N N . GLU A 1 99 ? 16.789 1.080 -8.671 1.00 91.81 99 GLU A N 1
ATOM 814 C CA . GLU A 1 99 ? 16.218 2.136 -7.817 1.00 91.81 99 GLU A CA 1
ATOM 815 C C . GLU A 1 99 ? 14.718 1.959 -7.522 1.00 91.81 99 GLU A C 1
ATOM 817 O O . GLU A 1 99 ? 14.131 2.733 -6.757 1.00 91.81 99 GLU A O 1
ATOM 822 N N . GLU A 1 100 ? 14.075 0.949 -8.104 1.00 94.94 100 GLU A N 1
ATOM 823 C CA . GLU A 1 100 ? 12.625 0.758 -8.038 1.00 94.94 100 GLU A CA 1
ATOM 824 C C . GLU A 1 100 ? 12.257 -0.221 -6.924 1.00 94.94 100 GLU A C 1
ATOM 826 O O . GLU A 1 100 ? 11.979 -1.397 -7.139 1.00 94.94 100 GLU A O 1
ATOM 831 N N . ASN A 1 101 ? 12.313 0.271 -5.686 1.00 96.88 101 ASN A N 1
ATOM 832 C CA . ASN A 1 101 ? 12.138 -0.546 -4.481 1.00 96.88 101 ASN A CA 1
ATOM 833 C C . ASN A 1 101 ? 10.731 -0.478 -3.871 1.00 96.88 101 ASN A C 1
ATOM 835 O O . ASN A 1 101 ? 10.470 -1.159 -2.884 1.00 96.88 101 ASN A O 1
ATOM 839 N N . CYS A 1 102 ? 9.821 0.318 -4.432 1.00 98.00 102 CYS A N 1
ATOM 840 C CA . CYS A 1 102 ? 8.455 0.472 -3.932 1.00 98.00 102 CYS A CA 1
ATOM 841 C C . CYS A 1 102 ? 7.442 0.026 -4.977 1.00 98.00 102 CYS A C 1
ATOM 843 O O . CYS A 1 102 ? 7.713 0.106 -6.165 1.00 98.00 102 CYS A O 1
ATOM 845 N N . VAL A 1 103 ? 6.250 -0.392 -4.558 1.00 98.25 103 VAL A N 1
ATOM 846 C CA . VAL A 1 103 ? 5.204 -0.817 -5.498 1.00 98.25 103 VAL A CA 1
ATOM 847 C C . VAL A 1 103 ? 4.113 0.235 -5.610 1.00 98.25 103 VAL A C 1
ATOM 849 O O . VAL A 1 103 ? 3.589 0.731 -4.608 1.00 98.25 103 VAL A O 1
ATOM 852 N N . SER A 1 104 ? 3.722 0.550 -6.842 1.00 97.19 104 SER A N 1
ATOM 853 C CA . SER A 1 104 ? 2.579 1.418 -7.105 1.00 97.19 104 SER A CA 1
ATOM 854 C C . SER A 1 104 ? 1.615 0.812 -8.115 1.00 97.19 104 SER A C 1
ATOM 856 O O . SER A 1 104 ? 2.017 0.098 -9.028 1.00 97.19 104 SER A O 1
ATOM 858 N N . MET A 1 105 ? 0.327 1.115 -7.965 1.00 95.44 105 MET A N 1
ATOM 859 C CA . MET A 1 105 ? -0.635 0.958 -9.046 1.00 95.44 105 MET A CA 1
ATOM 860 C C . MET A 1 105 ? -0.594 2.174 -9.957 1.00 95.44 105 MET A C 1
ATOM 862 O O . MET A 1 105 ? -0.690 3.315 -9.495 1.00 95.44 105 MET A O 1
ATOM 866 N N . VAL A 1 106 ? -0.557 1.919 -11.258 1.00 91.50 106 VAL A N 1
ATOM 867 C CA . VAL A 1 106 ? -0.702 2.940 -12.293 1.00 91.50 106 VAL A CA 1
ATOM 868 C C . VAL A 1 106 ? -1.910 2.633 -13.161 1.00 91.50 106 VAL A C 1
ATOM 870 O O . VAL A 1 106 ? -2.134 1.488 -13.556 1.00 91.50 106 VAL A O 1
ATOM 873 N N . ARG A 1 107 ? -2.708 3.662 -13.459 1.00 83.62 107 ARG A N 1
ATOM 874 C CA . ARG A 1 107 ? -3.893 3.532 -14.314 1.00 83.62 107 ARG A CA 1
ATOM 875 C C . ARG A 1 107 ? -3.747 4.360 -15.584 1.00 83.62 107 ARG A C 1
ATOM 877 O O . ARG A 1 107 ? -3.640 5.583 -15.529 1.00 83.62 107 ARG A O 1
ATOM 884 N N . GLY A 1 108 ? -3.770 3.684 -16.731 1.00 71.75 108 GLY A N 1
ATOM 885 C CA . GLY A 1 108 ? -3.878 4.324 -18.043 1.00 71.75 108 GLY A CA 1
ATOM 886 C C . GLY A 1 108 ? -5.327 4.668 -18.406 1.00 71.75 108 GLY A C 1
ATOM 887 O O . GLY A 1 108 ? -6.268 4.080 -17.870 1.00 71.75 108 GLY A O 1
ATOM 888 N N . ILE A 1 109 ? -5.517 5.596 -19.348 1.00 67.12 109 ILE A N 1
ATOM 889 C CA . ILE A 1 109 ? -6.847 5.979 -19.855 1.00 67.12 109 ILE A CA 1
ATOM 890 C C . ILE A 1 109 ? -7.560 4.743 -20.417 1.00 67.12 109 ILE A C 1
ATOM 892 O O . ILE A 1 109 ? -7.029 4.064 -21.295 1.00 67.12 109 ILE A O 1
ATOM 896 N N . GLY A 1 110 ? -8.760 4.450 -19.903 1.00 65.69 110 GLY A N 1
ATOM 897 C CA . GLY A 1 110 ? -9.581 3.319 -20.353 1.00 65.69 110 GLY A CA 1
ATOM 898 C C . GLY A 1 110 ? -8.987 1.935 -20.065 1.00 65.69 110 GLY A C 1
ATOM 899 O O . GLY A 1 110 ? -9.458 0.956 -20.636 1.00 65.69 110 GLY A O 1
ATOM 900 N N . ARG A 1 111 ? -7.958 1.841 -19.212 1.00 74.94 111 ARG A N 1
ATOM 901 C CA . ARG A 1 111 ? -7.288 0.581 -18.866 1.00 74.94 111 ARG A CA 1
ATOM 902 C C . ARG A 1 111 ? -7.512 0.199 -17.404 1.00 74.94 111 ARG A C 1
ATOM 904 O O . ARG A 1 111 ? -7.799 1.042 -16.543 1.00 74.94 111 ARG A O 1
ATOM 911 N N . GLU A 1 112 ? -7.372 -1.094 -17.141 1.00 84.38 112 GLU A N 1
ATOM 912 C CA . GLU A 1 112 ? -7.202 -1.620 -15.788 1.00 84.38 112 GLU A CA 1
ATOM 913 C C . GLU A 1 112 ? -5.911 -1.057 -15.179 1.00 84.38 112 GLU A C 1
ATOM 915 O O . GLU A 1 112 ? -4.951 -0.747 -15.894 1.00 84.38 112 GLU A O 1
ATOM 920 N N . ALA A 1 113 ? -5.917 -0.849 -13.865 1.00 90.25 113 ALA A N 1
ATOM 921 C CA . ALA A 1 113 ? -4.731 -0.429 -13.143 1.00 90.25 113 ALA A CA 1
ATOM 922 C C . ALA A 1 113 ? -3.873 -1.652 -12.821 1.00 90.25 113 ALA A C 1
ATOM 924 O O . ALA A 1 113 ? -4.362 -2.664 -12.325 1.00 90.25 113 ALA A O 1
ATOM 925 N N . VAL A 1 114 ? -2.583 -1.523 -13.084 1.00 94.25 114 VAL A N 1
ATOM 926 C CA . VAL A 1 114 ? -1.583 -2.587 -12.972 1.00 94.25 114 VAL A CA 1
ATOM 927 C C . VAL A 1 114 ? -0.484 -2.153 -12.016 1.00 94.25 114 VAL A C 1
ATOM 929 O O . VAL A 1 114 ? -0.292 -0.955 -11.794 1.00 94.25 114 VAL A O 1
ATOM 932 N N . TRP A 1 115 ? 0.205 -3.117 -11.412 1.00 97.00 115 TRP A N 1
ATOM 933 C CA . TRP A 1 115 ? 1.264 -2.845 -10.444 1.00 97.00 115 TRP A CA 1
ATOM 934 C C . TRP A 1 115 ? 2.592 -2.696 -11.175 1.00 97.00 115 TRP A C 1
ATOM 936 O O . TRP A 1 115 ? 2.910 -3.504 -12.041 1.00 97.00 115 TRP A O 1
ATOM 946 N N . ILE A 1 116 ? 3.373 -1.698 -10.799 1.00 96.50 116 ILE A N 1
ATOM 947 C CA . ILE A 1 116 ? 4.762 -1.536 -11.225 1.00 96.50 116 ILE A CA 1
ATOM 948 C C . ILE A 1 116 ? 5.628 -1.422 -9.977 1.00 96.50 116 ILE A C 1
ATOM 950 O O . ILE A 1 116 ? 5.179 -0.882 -8.956 1.00 96.50 116 ILE A O 1
ATOM 954 N N . ASP A 1 117 ? 6.851 -1.931 -10.040 1.00 96.88 117 ASP A N 1
ATOM 955 C CA . ASP A 1 117 ? 7.894 -1.437 -9.160 1.00 96.88 117 ASP A CA 1
ATOM 956 C C . ASP A 1 117 ? 8.278 -0.027 -9.614 1.00 96.88 117 ASP A C 1
ATOM 958 O O . ASP A 1 117 ? 8.229 0.323 -10.788 1.00 96.88 117 ASP A O 1
ATOM 962 N N . ASP A 1 118 ? 8.523 0.848 -8.651 1.00 96.19 118 ASP A N 1
ATOM 963 C CA . ASP A 1 118 ? 8.725 2.258 -8.904 1.00 96.19 118 ASP A CA 1
ATOM 964 C C . ASP A 1 118 ? 9.702 2.849 -7.885 1.00 96.19 118 ASP A C 1
ATOM 966 O O . ASP A 1 118 ? 9.884 2.353 -6.765 1.00 96.19 118 ASP A O 1
ATOM 970 N N . ASN A 1 119 ? 10.332 3.953 -8.268 1.00 96.81 119 ASN A N 1
ATOM 971 C CA . ASN A 1 119 ? 11.219 4.698 -7.397 1.00 96.81 119 ASN A CA 1
ATOM 972 C C . ASN A 1 119 ? 10.387 5.339 -6.277 1.00 96.81 119 ASN A C 1
ATOM 974 O O . ASN A 1 119 ? 9.519 6.184 -6.521 1.00 96.81 119 ASN A O 1
ATOM 978 N N . CYS A 1 120 ? 10.686 4.959 -5.034 1.00 97.38 120 CYS A N 1
ATOM 979 C CA . CYS A 1 120 ? 9.971 5.368 -3.822 1.00 97.38 120 CYS A CA 1
ATOM 980 C C . CYS A 1 120 ? 9.831 6.892 -3.644 1.00 97.38 120 CYS A C 1
ATOM 982 O O . CYS A 1 120 ? 8.942 7.358 -2.923 1.00 97.38 120 CYS A O 1
ATOM 984 N N . ASN A 1 121 ? 10.705 7.673 -4.290 1.00 97.31 121 ASN A N 1
ATOM 985 C CA . ASN A 1 121 ? 10.729 9.133 -4.220 1.00 97.31 121 ASN A CA 1
ATOM 986 C C . ASN A 1 121 ? 9.798 9.817 -5.232 1.00 97.31 121 ASN A C 1
ATOM 988 O O . ASN A 1 121 ? 9.654 11.041 -5.190 1.00 97.31 121 ASN A O 1
ATOM 992 N N . LYS A 1 122 ? 9.142 9.071 -6.134 1.00 95.94 122 LYS A N 1
ATOM 993 C CA . LYS A 1 122 ? 8.123 9.652 -7.018 1.00 95.94 122 LYS A CA 1
ATOM 994 C C . LYS A 1 122 ? 6.901 10.112 -6.220 1.00 95.94 122 LYS A C 1
ATOM 996 O O . LYS A 1 122 ? 6.659 9.713 -5.084 1.00 95.94 122 LYS A O 1
ATOM 1001 N N . SER A 1 123 ? 6.107 10.979 -6.834 1.00 95.12 123 SER A N 1
ATOM 1002 C CA . SER A 1 123 ? 4.870 11.481 -6.236 1.00 95.12 123 SER A CA 1
ATOM 1003 C C . SER A 1 123 ? 3.686 10.589 -6.629 1.00 95.12 123 SER A C 1
ATOM 1005 O O . SER A 1 123 ? 3.477 10.314 -7.817 1.00 95.12 123 SER A O 1
ATOM 1007 N N . GLY A 1 124 ? 2.920 10.129 -5.638 1.00 94.44 124 GLY A N 1
ATOM 1008 C CA . GLY A 1 124 ? 1.749 9.262 -5.803 1.00 94.44 124 GLY A CA 1
ATOM 1009 C C . GLY A 1 124 ? 0.772 9.373 -4.630 1.00 94.44 124 GLY A C 1
ATOM 1010 O O . GLY A 1 124 ? 1.135 9.826 -3.548 1.00 94.44 124 GLY A O 1
ATOM 1011 N N . TYR A 1 125 ? -0.486 9.001 -4.843 1.00 95.38 125 TYR A N 1
ATOM 1012 C CA . TYR A 1 125 ? -1.517 9.007 -3.801 1.00 95.38 125 TYR A CA 1
ATOM 1013 C C . TYR A 1 125 ? -1.367 7.796 -2.878 1.00 95.38 125 TYR A C 1
ATOM 1015 O O . TYR A 1 125 ? -1.032 6.712 -3.339 1.00 95.38 125 TYR A O 1
ATOM 1023 N N . ALA A 1 126 ? -1.648 7.947 -1.589 1.00 96.88 126 ALA A N 1
ATOM 1024 C CA . ALA A 1 126 ? -1.692 6.825 -0.659 1.00 96.88 126 ALA A CA 1
ATOM 1025 C C . ALA A 1 126 ? -2.992 6.038 -0.855 1.00 96.88 126 ALA A C 1
ATOM 1027 O O . ALA A 1 126 ? -4.066 6.645 -0.890 1.00 96.88 126 ALA A O 1
ATOM 1028 N N . ILE A 1 127 ? -2.914 4.709 -0.924 1.00 97.62 127 ILE A N 1
ATOM 1029 C CA . ILE A 1 127 ? -4.071 3.851 -0.661 1.00 97.62 127 ILE A CA 1
ATOM 1030 C C . ILE A 1 127 ? -3.870 3.270 0.731 1.00 97.62 127 ILE A C 1
ATOM 1032 O O . ILE A 1 127 ? -2.979 2.454 0.950 1.00 97.62 127 ILE A O 1
ATOM 1036 N N . CYS A 1 128 ? -4.690 3.715 1.670 1.00 97.50 128 CYS A N 1
ATOM 1037 C CA . CYS A 1 128 ? -4.664 3.259 3.045 1.00 97.50 128 CYS A CA 1
ATOM 1038 C C . CYS A 1 128 ? -5.652 2.116 3.252 1.00 97.50 128 CYS A C 1
ATOM 1040 O O . CYS A 1 128 ? -6.717 2.093 2.631 1.00 97.50 128 CYS A O 1
ATOM 1042 N N . GLN A 1 129 ? -5.325 1.220 4.174 1.00 97.69 129 GLN A N 1
ATOM 1043 C CA . GLN A 1 129 ? -6.203 0.183 4.689 1.00 97.69 129 GLN A CA 1
ATOM 1044 C C . GLN A 1 129 ? -6.244 0.211 6.219 1.00 97.69 129 GLN A C 1
ATOM 1046 O O . GLN A 1 129 ? -5.328 0.713 6.863 1.00 97.69 129 GLN A O 1
ATOM 1051 N N . ARG A 1 130 ? -7.287 -0.373 6.801 1.00 93.94 130 ARG A N 1
ATOM 1052 C CA . ARG A 1 130 ? -7.347 -0.776 8.214 1.00 93.94 130 ARG A CA 1
ATOM 1053 C C . ARG A 1 130 ? -8.385 -1.872 8.397 1.00 93.94 130 ARG A C 1
ATOM 1055 O O . ARG A 1 130 ? -9.215 -2.075 7.507 1.00 93.94 130 ARG A O 1
ATOM 1062 N N . SER A 1 131 ? -8.371 -2.566 9.529 1.00 91.44 131 SER A N 1
ATOM 1063 C CA . SER A 1 131 ? -9.396 -3.572 9.805 1.00 91.44 131 SER A CA 1
ATOM 1064 C C . SER A 1 131 ? -10.766 -2.921 10.021 1.00 91.44 131 SER A C 1
ATOM 1066 O O . SER A 1 131 ? -10.885 -1.758 10.428 1.00 91.44 131 SER A O 1
ATOM 1068 N N . ARG A 1 132 ? -11.831 -3.676 9.750 1.00 86.31 132 ARG A N 1
ATOM 1069 C CA . ARG A 1 132 ? -13.200 -3.227 10.010 1.00 86.31 132 ARG A CA 1
ATOM 1070 C C . ARG A 1 132 ? -13.423 -2.959 11.499 1.00 86.31 132 ARG A C 1
ATOM 1072 O O . ARG A 1 132 ? -14.121 -2.012 11.846 1.00 86.31 132 ARG A O 1
ATOM 1079 N N . GLU A 1 133 ? -12.802 -3.740 12.370 1.00 83.25 133 GLU A N 1
ATOM 1080 C CA . GLU A 1 133 ? -12.831 -3.558 13.822 1.00 83.25 133 GLU A CA 1
ATOM 1081 C C . GLU A 1 133 ? -12.171 -2.231 14.216 1.00 83.25 133 GLU A C 1
ATOM 1083 O O . GLU A 1 133 ? -12.771 -1.448 14.951 1.00 83.25 133 GLU A O 1
ATOM 1088 N N . GLN A 1 134 ? -10.993 -1.918 13.662 1.00 81.06 134 GLN A N 1
ATOM 1089 C CA . GLN A 1 134 ? -10.326 -0.626 13.868 1.00 81.06 134 GLN A CA 1
ATOM 1090 C C . GLN A 1 134 ? -11.196 0.540 13.378 1.00 81.06 134 GLN A C 1
ATOM 1092 O O . GLN A 1 134 ? -11.325 1.554 14.062 1.00 81.06 134 GLN A O 1
ATOM 1097 N N . GLN A 1 135 ? -11.839 0.401 12.215 1.00 82.56 135 GLN A N 1
ATOM 1098 C CA . GLN A 1 135 ? -12.770 1.406 11.701 1.00 82.56 135 GLN A CA 1
ATOM 1099 C C . GLN A 1 135 ? -13.982 1.603 12.621 1.00 82.56 135 GLN A C 1
ATOM 1101 O O . GLN A 1 135 ? -14.385 2.745 12.844 1.00 82.56 135 GLN A O 1
ATOM 1106 N N . LEU A 1 136 ? -14.574 0.520 13.126 1.00 76.44 136 LEU A N 1
ATOM 1107 C CA . LEU A 1 136 ? -15.702 0.574 14.057 1.00 76.44 136 LEU A CA 1
ATOM 1108 C C . LEU A 1 136 ? -15.293 1.220 15.382 1.00 76.44 136 LEU A C 1
ATOM 1110 O O . LEU A 1 136 ? -16.031 2.054 15.894 1.00 76.44 136 LEU A O 1
ATOM 1114 N N . PHE A 1 137 ? -14.101 0.908 15.891 1.00 75.00 137 PHE A N 1
ATOM 1115 C CA . PHE A 1 137 ? -13.551 1.542 17.086 1.00 75.00 137 PHE A CA 1
ATOM 1116 C C . PHE A 1 137 ? -13.343 3.049 16.889 1.00 75.00 137 PHE A C 1
ATOM 1118 O O . PHE A 1 137 ? -13.776 3.844 17.717 1.00 75.00 137 PHE A O 1
ATOM 1125 N N . VAL A 1 138 ? -12.757 3.471 15.762 1.00 75.88 138 VAL A N 1
ATOM 1126 C CA . VAL A 1 138 ? -12.586 4.900 15.442 1.00 75.88 138 VAL A CA 1
ATOM 1127 C C . VAL A 1 138 ? -13.933 5.604 15.273 1.00 75.88 138 VAL A C 1
ATOM 1129 O O . VAL A 1 138 ? -14.093 6.727 15.745 1.00 75.88 138 VAL A O 1
ATOM 1132 N N . GLN A 1 139 ? -14.910 4.953 14.634 1.00 77.12 139 GLN A N 1
ATOM 1133 C CA . GLN A 1 139 ? -16.265 5.490 14.506 1.00 77.12 139 GLN A CA 1
ATOM 1134 C C . GLN A 1 139 ? -16.923 5.649 15.880 1.00 77.12 139 GLN A C 1
ATOM 1136 O O . GLN A 1 139 ? -17.451 6.714 16.171 1.00 77.12 139 GLN A O 1
ATOM 1141 N N . MET A 1 140 ? -16.811 4.641 16.747 1.00 73.25 140 MET A N 1
ATOM 1142 C CA . MET A 1 140 ? -17.302 4.693 18.122 1.00 73.25 140 MET A CA 1
ATOM 1143 C C . MET A 1 140 ? -16.648 5.831 18.912 1.00 73.25 140 MET A C 1
ATOM 1145 O O . MET A 1 140 ? -17.360 6.587 19.558 1.00 73.25 140 MET A O 1
ATOM 1149 N N . LEU A 1 141 ? -15.323 6.004 18.839 1.00 70.44 141 LEU A N 1
ATOM 1150 C CA . LEU A 1 141 ? -14.635 7.114 19.509 1.00 70.44 141 LEU A CA 1
ATOM 1151 C C . LEU A 1 141 ? -15.112 8.477 19.001 1.00 70.44 141 LEU A C 1
ATOM 1153 O O . LEU A 1 141 ? -15.348 9.380 19.798 1.00 70.44 141 LEU A O 1
ATOM 1157 N N . HIS A 1 142 ? -15.277 8.625 17.688 1.00 74.75 142 HIS A N 1
ATOM 1158 C CA . HIS A 1 142 ? -15.789 9.853 17.089 1.00 74.75 142 HIS A CA 1
ATOM 1159 C C . HIS A 1 142 ? -17.246 10.121 17.495 1.00 74.75 142 HIS A C 1
ATOM 1161 O O . HIS A 1 142 ? -17.614 11.256 17.789 1.00 74.75 142 HIS A O 1
ATOM 1167 N N . ASP A 1 143 ? -18.074 9.080 17.561 1.00 71.62 143 ASP A N 1
ATOM 1168 C CA . ASP A 1 143 ? -19.461 9.182 18.007 1.00 71.62 143 ASP A CA 1
ATOM 1169 C C . ASP A 1 143 ? -19.543 9.498 19.502 1.00 71.62 143 ASP A C 1
ATOM 1171 O O . ASP A 1 143 ? -20.354 10.333 19.880 1.00 71.62 143 ASP A O 1
ATOM 1175 N N . LEU A 1 144 ? -18.666 8.938 20.341 1.00 61.06 144 LEU A N 1
ATOM 1176 C CA . LEU A 1 144 ? -18.535 9.301 21.756 1.00 61.06 144 LEU A CA 1
ATOM 1177 C C . LEU A 1 144 ? -18.097 10.762 21.920 1.00 61.06 144 LEU A C 1
ATOM 1179 O O . LEU A 1 144 ? -18.687 11.484 22.718 1.00 61.06 144 LEU A O 1
ATOM 1183 N N . GLN A 1 145 ? -17.129 11.224 21.123 1.00 68.38 145 GLN A N 1
ATOM 1184 C CA . GLN A 1 145 ? -16.679 12.621 21.108 1.00 68.38 145 GLN A CA 1
ATOM 1185 C C . GLN A 1 145 ? -17.791 13.587 20.656 1.00 68.38 145 GLN A C 1
ATOM 1187 O O . GLN A 1 145 ? -17.969 14.662 21.235 1.00 68.38 145 GLN A O 1
ATOM 1192 N N . ASN A 1 146 ? -18.599 13.199 19.669 1.00 59.38 146 ASN A N 1
ATOM 1193 C CA . ASN A 1 146 ? -19.751 13.989 19.227 1.00 59.38 146 ASN A CA 1
ATOM 1194 C C . ASN A 1 146 ? -20.943 13.890 20.187 1.00 59.38 146 ASN A C 1
ATOM 1196 O O . ASN A 1 146 ? -21.694 14.853 20.346 1.00 59.38 146 ASN A O 1
ATOM 1200 N N . GLN A 1 147 ? -21.102 12.765 20.882 1.00 58.50 147 GLN A N 1
ATOM 1201 C CA . GLN A 1 147 ? -22.051 12.632 21.980 1.00 58.50 147 GLN A CA 1
ATOM 1202 C C . GLN A 1 147 ? -21.632 13.458 23.191 1.00 58.50 147 GLN A C 1
ATOM 1204 O O . GLN A 1 147 ? -22.521 13.937 23.879 1.00 58.50 147 GLN A O 1
ATOM 1209 N N . THR A 1 148 ? -20.342 13.721 23.430 1.00 52.12 148 THR A N 1
ATOM 1210 C CA . THR A 1 148 ? -19.913 14.728 24.416 1.00 52.12 148 THR A CA 1
ATOM 1211 C C . THR A 1 148 ? -20.233 16.166 23.988 1.00 52.12 148 THR A C 1
ATOM 1213 O O . THR A 1 148 ? -20.489 16.987 24.857 1.00 52.12 148 THR A O 1
ATOM 1216 N N . LEU A 1 149 ? -20.366 16.472 22.688 1.00 49.84 149 LEU A N 1
ATOM 1217 C CA . LEU A 1 149 ? -20.835 17.791 22.214 1.00 49.84 149 LEU A CA 1
ATOM 1218 C C . LEU A 1 149 ? -22.355 17.985 22.387 1.00 49.84 149 LEU A C 1
ATOM 1220 O O . LEU A 1 149 ? -22.809 19.063 22.769 1.00 49.84 149 LEU A O 1
ATOM 1224 N N . LEU A 1 150 ? -23.158 16.933 22.184 1.00 47.03 150 LEU A N 1
ATOM 1225 C CA . LEU A 1 150 ? -24.543 16.895 22.690 1.00 47.03 150 LEU A CA 1
ATOM 1226 C C . LEU A 1 150 ? -24.575 16.810 24.218 1.00 47.03 150 LEU A C 1
ATOM 1228 O O . LEU A 1 150 ? -25.528 17.266 24.840 1.00 47.03 150 LEU A O 1
ATOM 1232 N N . GLY A 1 151 ? -23.524 16.242 24.797 1.00 45.53 151 GLY A N 1
ATOM 1233 C CA . GLY A 1 151 ? -23.274 16.062 26.211 1.00 45.53 151 GLY A CA 1
ATOM 1234 C C . GLY A 1 151 ? -23.114 17.382 26.927 1.00 45.53 151 GLY A C 1
ATOM 1235 O O . GLY A 1 151 ? -23.656 17.460 28.008 1.00 45.53 151 GLY A O 1
ATOM 1236 N N . ASP A 1 152 ? -22.520 18.412 26.316 1.00 49.81 152 ASP A N 1
ATOM 1237 C CA . ASP A 1 152 ? -22.448 19.781 26.845 1.00 49.81 152 ASP A CA 1
ATOM 1238 C C . ASP A 1 152 ? -23.804 20.504 26.774 1.00 49.81 152 ASP A C 1
ATOM 1240 O O . ASP A 1 152 ? -24.203 21.176 27.724 1.00 49.81 152 ASP A O 1
ATOM 1244 N N . TYR A 1 153 ? -24.583 20.311 25.701 1.00 46.62 153 TYR A N 1
ATOM 1245 C CA . TYR A 1 153 ? -25.947 20.856 25.583 1.00 46.62 153 TYR A CA 1
ATOM 1246 C C . TYR A 1 153 ? -26.923 20.176 26.564 1.00 4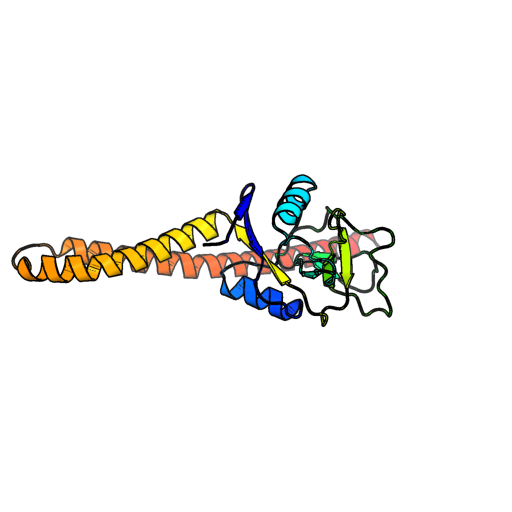6.62 153 TYR A C 1
ATOM 1248 O O . TYR A 1 153 ? -27.719 20.835 27.240 1.00 46.62 153 TYR A O 1
ATOM 1256 N N . LEU A 1 154 ? -26.805 18.854 26.712 1.00 43.34 154 LEU A N 1
ATOM 1257 C CA . LEU A 1 154 ? -27.468 18.076 27.752 1.00 43.34 154 LEU A CA 1
ATOM 1258 C C . LEU A 1 154 ? -26.899 18.406 29.134 1.00 43.34 154 LEU A C 1
ATOM 1260 O O . LEU A 1 154 ? -27.697 18.491 30.050 1.00 43.34 154 LEU A O 1
ATOM 1264 N N . PHE A 1 155 ? -25.602 18.685 29.312 1.00 43.38 155 PHE A N 1
ATOM 1265 C CA . PHE A 1 155 ? -24.995 19.072 30.597 1.00 43.38 155 PHE A CA 1
ATOM 1266 C C . PHE A 1 155 ? -25.543 20.408 31.062 1.00 43.38 155 PHE A C 1
ATOM 1268 O O . PHE A 1 155 ? -25.879 20.525 32.228 1.00 43.38 155 PHE A O 1
ATOM 1275 N N . ILE A 1 156 ? -25.694 21.390 30.169 1.00 45.44 156 ILE A N 1
ATOM 1276 C CA . ILE A 1 156 ? -26.281 22.703 30.475 1.00 45.44 156 ILE A CA 1
ATOM 1277 C C . ILE A 1 156 ? -27.779 22.559 30.805 1.00 45.44 156 ILE A C 1
ATOM 1279 O O . ILE A 1 156 ? -28.287 23.208 31.724 1.00 45.44 156 ILE A O 1
ATOM 1283 N N . SER A 1 157 ? -28.488 21.658 30.114 1.00 43.59 157 SER A N 1
ATOM 1284 C CA . SER A 1 157 ? -29.879 21.291 30.427 1.00 43.59 157 SER A CA 1
ATOM 1285 C C . SER A 1 157 ? -30.008 20.502 31.744 1.00 43.59 157 SER A C 1
ATOM 1287 O O . SER A 1 157 ? -30.982 20.679 32.478 1.00 43.59 157 SER A O 1
ATOM 1289 N N . PHE A 1 158 ? -29.026 19.659 32.075 1.00 39.09 158 PHE A N 1
ATOM 1290 C CA . PHE A 1 158 ? -28.939 18.863 33.303 1.00 39.09 158 PHE A CA 1
ATOM 1291 C C . PHE A 1 158 ? -28.407 19.679 34.490 1.00 39.09 158 PHE A C 1
ATOM 1293 O O . PHE A 1 158 ? -28.766 19.376 35.625 1.00 39.09 158 PHE A O 1
ATOM 1300 N N . ASP A 1 159 ? -27.631 20.746 34.269 1.00 42.78 159 ASP A N 1
ATOM 1301 C CA . ASP A 1 159 ? -27.140 21.647 35.322 1.00 42.78 159 ASP A CA 1
ATOM 1302 C C . ASP A 1 159 ? -28.302 22.425 35.958 1.00 42.78 159 ASP A C 1
ATOM 1304 O O . ASP A 1 159 ? -28.348 22.656 37.165 1.00 42.78 159 ASP A O 1
ATOM 1308 N N . LYS A 1 160 ? -29.341 22.716 35.165 1.00 44.00 160 LYS A N 1
ATOM 1309 C CA . LYS A 1 160 ? -30.618 23.235 35.679 1.00 44.00 160 LYS A CA 1
ATOM 1310 C C . LYS A 1 160 ? -31.408 22.218 36.513 1.00 44.00 160 LYS A C 1
ATOM 1312 O O . LYS A 1 160 ? -32.302 22.624 37.251 1.00 44.00 160 LYS A O 1
ATOM 1317 N N . GLN A 1 161 ? -31.072 20.926 36.453 1.00 45.34 161 GLN A N 1
ATOM 1318 C CA . GLN A 1 161 ? -31.681 19.859 37.261 1.00 45.34 161 GLN A CA 1
ATOM 1319 C C . GLN A 1 161 ? -30.710 19.199 38.263 1.00 45.34 161 GLN A C 1
ATOM 1321 O O . GLN A 1 161 ? -31.069 18.218 38.919 1.00 45.34 161 GLN A O 1
ATOM 1326 N N . LYS A 1 162 ? -29.508 19.762 38.463 1.00 41.84 162 LYS A N 1
ATOM 1327 C CA . LYS A 1 162 ? -28.374 19.195 39.228 1.00 41.84 162 LYS A CA 1
ATOM 1328 C C . LYS A 1 162 ? -28.564 19.065 40.748 1.00 41.84 162 LYS A C 1
ATOM 1330 O O . LYS A 1 162 ? -27.589 18.999 41.490 1.00 41.84 162 LYS A O 1
ATOM 1335 N N . LYS A 1 163 ? -29.798 19.013 41.253 1.00 46.81 163 LYS A N 1
ATOM 1336 C CA . LYS A 1 163 ? -30.063 18.826 42.687 1.00 46.81 163 LYS A CA 1
ATOM 1337 C C . LYS A 1 163 ? -30.349 17.383 43.118 1.00 46.81 163 LYS A C 1
ATOM 1339 O O . LYS A 1 163 ? -30.599 17.212 44.306 1.00 46.81 163 LYS A O 1
ATOM 1344 N N . LYS A 1 164 ? -30.313 16.345 42.253 1.00 51.34 164 LYS A N 1
ATOM 1345 C CA . LYS A 1 164 ? -30.769 15.002 42.706 1.00 51.34 164 LYS A CA 1
ATOM 1346 C C . LYS A 1 164 ? -30.176 13.674 42.164 1.00 51.34 164 LYS A C 1
ATOM 1348 O O . LYS A 1 164 ? -30.677 12.645 42.599 1.00 51.34 164 LYS A O 1
ATOM 1353 N N . ILE A 1 165 ? -29.159 13.587 41.297 1.00 44.53 165 ILE A N 1
ATOM 1354 C CA . ILE A 1 165 ? -28.705 12.289 40.700 1.00 44.53 165 ILE A CA 1
ATOM 1355 C C . ILE A 1 165 ? -27.174 12.322 40.465 1.00 44.53 165 ILE A C 1
ATOM 1357 O O . ILE A 1 165 ? -26.702 13.349 39.998 1.00 44.53 165 ILE A O 1
ATOM 1361 N N . ASN A 1 166 ? -26.304 11.314 40.661 1.00 49.84 166 ASN A N 1
ATOM 1362 C CA . ASN A 1 166 ? -26.246 10.050 41.425 1.00 49.84 166 ASN A CA 1
ATOM 1363 C C . ASN A 1 166 ? -24.751 9.628 41.436 1.00 49.84 166 ASN A C 1
ATOM 1365 O O . ASN A 1 166 ? -24.155 9.500 40.365 1.00 49.84 166 ASN A O 1
ATOM 1369 N N . HIS A 1 167 ? -24.138 9.386 42.600 1.00 52.28 167 HIS A N 1
ATOM 1370 C CA . HIS A 1 167 ? -22.712 9.022 42.752 1.00 52.28 167 HIS A CA 1
ATOM 1371 C C . HIS A 1 167 ? -22.286 7.811 41.892 1.00 52.28 167 HIS A C 1
ATOM 1373 O O . HIS A 1 167 ? -21.177 7.775 41.369 1.00 52.28 167 HIS A O 1
ATOM 1379 N N . HIS A 1 168 ? -23.192 6.858 41.662 1.00 48.72 168 HIS A N 1
ATOM 1380 C CA . HIS A 1 168 ? -22.921 5.656 40.870 1.00 48.72 168 HIS A CA 1
ATOM 1381 C C . HIS A 1 168 ? -22.633 5.907 39.388 1.00 48.72 168 HIS A C 1
ATOM 1383 O O . HIS A 1 168 ? -21.842 5.177 38.799 1.00 48.72 168 HIS A O 1
ATOM 1389 N N . ILE A 1 169 ? -23.214 6.946 38.782 1.00 51.84 169 ILE A N 1
ATOM 1390 C CA . ILE A 1 169 ? -22.970 7.245 37.362 1.00 51.84 169 ILE A CA 1
ATOM 1391 C C . ILE A 1 169 ? -21.522 7.714 37.167 1.00 51.84 169 ILE A C 1
ATOM 1393 O O . ILE A 1 169 ? -20.855 7.308 36.218 1.00 51.84 169 ILE A O 1
ATOM 1397 N N . TYR A 1 170 ? -21.003 8.497 38.117 1.00 49.97 170 TYR A N 1
ATOM 1398 C CA . TYR A 1 170 ? -19.608 8.931 38.115 1.00 49.97 170 TYR A CA 1
ATOM 1399 C C . TYR A 1 170 ? -18.637 7.751 38.276 1.00 49.97 170 TYR A C 1
ATOM 1401 O O . TYR A 1 170 ? -17.620 7.680 37.586 1.00 49.97 170 TYR A O 1
ATOM 1409 N N . THR A 1 171 ? -18.971 6.787 39.136 1.00 50.59 171 THR A N 1
ATOM 1410 C CA . THR A 1 171 ? -18.168 5.571 39.323 1.00 50.59 171 THR A CA 1
ATOM 1411 C C . THR A 1 171 ? -18.120 4.713 38.055 1.00 50.59 171 THR A C 1
ATOM 1413 O O . THR A 1 171 ? -17.051 4.228 37.693 1.00 50.59 171 THR A O 1
ATOM 1416 N N . ILE A 1 172 ? -19.246 4.570 37.346 1.00 53.59 172 ILE A N 1
ATOM 1417 C CA . ILE A 1 172 ? -19.324 3.803 36.091 1.00 53.59 172 ILE A CA 1
ATOM 1418 C C . ILE A 1 172 ? -18.475 4.456 34.993 1.00 53.59 172 ILE A C 1
ATOM 1420 O O . ILE A 1 172 ? -17.717 3.765 34.315 1.00 53.59 172 ILE A O 1
ATOM 1424 N N . TYR A 1 173 ? -18.544 5.783 34.851 1.00 56.22 173 TYR A N 1
ATOM 1425 C CA . TYR A 1 173 ? -17.731 6.513 33.875 1.00 56.22 173 TYR A CA 1
ATOM 1426 C C . TYR A 1 173 ? -16.227 6.309 34.107 1.00 56.22 173 TYR A C 1
ATOM 1428 O O . TYR A 1 173 ? -15.482 6.036 33.168 1.00 56.22 173 TYR A O 1
ATOM 1436 N N . LYS A 1 174 ? -15.777 6.378 35.367 1.00 58.72 174 LYS A N 1
ATOM 1437 C CA . LYS A 1 174 ? -14.363 6.185 35.710 1.00 58.72 174 LYS A CA 1
ATOM 1438 C C . LYS A 1 174 ? -13.879 4.762 35.402 1.00 58.72 174 LYS A C 1
ATOM 1440 O O . LYS A 1 174 ? -12.807 4.600 34.828 1.00 58.72 174 LYS A O 1
ATOM 1445 N N . ALA A 1 175 ? -14.700 3.752 35.696 1.00 57.59 175 ALA A N 1
ATOM 1446 C CA . ALA A 1 175 ? -14.380 2.357 35.397 1.00 57.59 175 ALA A CA 1
ATOM 1447 C C . ALA A 1 175 ? -14.213 2.097 33.888 1.00 57.59 175 ALA A C 1
ATOM 1449 O O . ALA A 1 175 ? -13.326 1.347 33.493 1.00 57.59 175 ALA A O 1
ATOM 1450 N N . LEU A 1 176 ? -15.019 2.741 33.036 1.00 52.72 176 LEU A N 1
ATOM 1451 C CA . LEU A 1 176 ? -14.908 2.597 31.579 1.00 52.72 176 LEU A CA 1
ATOM 1452 C C . LEU A 1 176 ? -13.580 3.149 31.037 1.00 52.72 176 LEU A C 1
ATOM 1454 O O . LEU A 1 176 ? -12.937 2.501 30.214 1.00 52.72 176 LEU A O 1
ATOM 1458 N N . VAL A 1 177 ? -13.127 4.300 31.543 1.00 62.00 177 VAL A N 1
ATOM 1459 C CA . VAL A 1 177 ? -11.838 4.901 31.154 1.00 62.00 177 VAL A CA 1
ATOM 1460 C C . VAL A 1 177 ? -10.655 4.017 31.568 1.00 62.00 177 VAL A C 1
ATOM 1462 O O . VAL A 1 177 ? -9.713 3.837 30.791 1.00 62.00 177 VAL A O 1
ATOM 1465 N N . ASP A 1 178 ? -10.714 3.429 32.764 1.00 62.00 178 ASP A N 1
ATOM 1466 C CA . ASP A 1 178 ? -9.663 2.541 33.270 1.00 62.00 178 ASP A CA 1
ATOM 1467 C C . ASP A 1 178 ? -9.582 1.232 32.460 1.00 62.00 178 ASP A C 1
ATOM 1469 O O . ASP A 1 178 ? -8.487 0.763 32.143 1.00 62.00 178 ASP A O 1
ATOM 1473 N N . VAL A 1 179 ? -10.729 0.686 32.038 1.00 54.03 179 VAL A N 1
ATOM 1474 C CA . VAL A 1 179 ? -10.802 -0.501 31.170 1.00 54.03 179 VAL A CA 1
ATOM 1475 C C . VAL A 1 179 ? -10.180 -0.231 29.797 1.00 54.03 179 VAL A C 1
ATOM 1477 O O . VAL A 1 179 ? -9.385 -1.037 29.313 1.00 54.03 179 VAL A O 1
ATOM 1480 N N . GLU A 1 180 ? -10.464 0.913 29.170 1.00 56.91 180 GLU A N 1
ATOM 1481 C CA . GLU A 1 180 ? -9.835 1.250 27.888 1.00 56.91 180 GLU A CA 1
ATOM 1482 C C . GLU A 1 180 ? -8.316 1.430 27.998 1.00 56.91 180 GLU A C 1
ATOM 1484 O O . GLU A 1 180 ? -7.569 1.055 27.089 1.00 56.91 180 GLU A O 1
ATOM 1489 N N . LYS A 1 181 ? -7.847 2.032 29.097 1.00 65.50 181 LYS A N 1
ATOM 1490 C CA . LYS A 1 181 ? -6.415 2.191 29.362 1.00 65.50 181 LYS A CA 1
ATOM 1491 C C . LYS A 1 181 ? -5.736 0.826 29.500 1.00 65.50 181 LYS A C 1
ATOM 1493 O O . LYS A 1 181 ? -4.726 0.592 28.840 1.00 65.50 181 LYS A O 1
ATOM 1498 N N . PHE A 1 182 ? -6.345 -0.083 30.259 1.00 61.84 182 PHE A N 1
ATOM 1499 C CA . PHE A 1 182 ? -5.873 -1.456 30.420 1.00 61.84 182 PHE A CA 1
ATOM 1500 C C . PHE A 1 182 ? -5.777 -2.197 29.077 1.00 61.84 182 PHE A C 1
ATOM 1502 O O . PHE A 1 182 ? -4.757 -2.821 28.791 1.00 61.84 182 PHE A O 1
ATOM 1509 N N . PHE A 1 183 ? -6.794 -2.105 28.214 1.00 51.34 183 PHE A N 1
ATOM 1510 C CA . PHE A 1 183 ? -6.750 -2.767 26.905 1.00 51.34 183 PHE A CA 1
ATOM 1511 C C . PHE A 1 183 ? -5.666 -2.199 25.979 1.00 51.34 183 PHE A C 1
ATOM 1513 O O . PHE A 1 183 ? -5.009 -2.966 25.277 1.00 51.34 183 PHE A O 1
ATOM 1520 N N . ARG A 1 184 ? -5.428 -0.880 26.000 1.00 59.12 184 ARG A N 1
ATOM 1521 C CA . ARG A 1 184 ? -4.352 -0.249 25.214 1.00 59.12 184 ARG A CA 1
ATOM 1522 C C . ARG A 1 184 ? -2.963 -0.717 25.647 1.00 59.12 184 ARG A C 1
ATOM 1524 O O . ARG A 1 184 ? -2.148 -1.053 24.791 1.00 59.12 184 ARG A O 1
ATOM 1531 N N . GLU A 1 185 ? -2.709 -0.762 26.952 1.00 70.94 185 GLU A N 1
ATOM 1532 C CA . GLU A 1 185 ? -1.421 -1.202 27.505 1.00 70.94 185 GLU A CA 1
ATOM 1533 C C . GLU A 1 185 ? -1.160 -2.684 27.188 1.00 70.94 185 GLU A C 1
ATOM 1535 O O . GLU A 1 185 ? -0.096 -3.032 26.679 1.00 70.94 185 GLU A O 1
ATOM 1540 N N . ASN A 1 186 ? -2.162 -3.549 27.376 1.00 59.91 186 ASN A N 1
ATOM 1541 C CA . ASN A 1 186 ? -2.011 -4.979 27.098 1.00 59.91 186 ASN A CA 1
ATOM 1542 C C . ASN A 1 186 ? -1.905 -5.300 25.600 1.00 59.91 186 ASN A C 1
ATOM 1544 O O . ASN A 1 186 ? -1.172 -6.217 25.239 1.00 59.91 186 ASN A O 1
ATOM 1548 N N . SER A 1 187 ? -2.573 -4.547 24.717 1.00 68.19 187 SER A N 1
ATOM 1549 C CA . SER A 1 187 ? -2.418 -4.721 23.263 1.00 68.19 187 SER A CA 1
ATOM 1550 C C . SER A 1 187 ? -0.971 -4.483 22.827 1.00 68.19 187 SER A C 1
ATOM 1552 O O . SER A 1 187 ? -0.414 -5.292 22.092 1.00 68.19 187 SER A O 1
ATOM 1554 N N . GLN A 1 188 ? -0.331 -3.424 23.336 1.00 73.44 188 GLN A N 1
ATOM 1555 C CA . GLN A 1 188 ? 1.078 -3.146 23.043 1.00 73.44 188 GLN A CA 1
ATOM 1556 C C . GLN A 1 188 ? 2.004 -4.252 23.563 1.00 73.44 188 GLN A C 1
ATOM 1558 O O . GLN A 1 188 ? 2.951 -4.635 22.876 1.00 73.44 188 GLN A O 1
ATOM 1563 N N . SER A 1 189 ? 1.730 -4.790 24.755 1.00 72.69 189 SER A N 1
ATOM 1564 C CA . SER A 1 189 ? 2.504 -5.903 25.310 1.00 72.69 189 SER A CA 1
ATOM 1565 C C . SER A 1 189 ? 2.353 -7.188 24.490 1.00 72.69 189 SER A C 1
ATOM 1567 O O . SER A 1 189 ? 3.350 -7.864 24.252 1.00 72.69 189 SER A O 1
ATOM 1569 N N . VAL A 1 190 ? 1.147 -7.509 24.007 1.00 60.31 190 VAL A N 1
ATOM 1570 C CA . VAL A 1 190 ? 0.904 -8.672 23.132 1.00 60.31 190 VAL A CA 1
ATOM 1571 C C . VAL A 1 190 ? 1.643 -8.526 21.800 1.00 60.31 190 VAL A C 1
ATOM 1573 O O . VAL A 1 190 ? 2.269 -9.483 21.345 1.00 60.31 190 VAL A O 1
ATOM 1576 N N . ASP A 1 191 ? 1.657 -7.332 21.208 1.00 72.88 191 ASP A N 1
ATOM 1577 C CA . ASP A 1 191 ? 2.387 -7.068 19.963 1.00 72.88 191 ASP A CA 1
ATOM 1578 C C . ASP A 1 191 ? 3.904 -7.234 20.134 1.00 72.88 191 ASP A C 1
ATOM 1580 O O . ASP A 1 191 ? 4.578 -7.827 19.286 1.00 72.88 191 ASP A O 1
ATOM 1584 N N . GLN A 1 192 ? 4.452 -6.767 21.260 1.00 73.31 192 GLN A N 1
ATOM 1585 C CA . GLN A 1 192 ? 5.861 -6.971 21.604 1.00 73.31 192 GLN A CA 1
ATOM 1586 C C . GLN A 1 192 ? 6.196 -8.455 21.790 1.00 73.31 192 GLN A C 1
ATOM 1588 O O . GLN A 1 192 ? 7.233 -8.916 21.308 1.00 73.31 192 GLN A O 1
ATOM 1593 N N . LEU A 1 193 ? 5.309 -9.209 22.441 1.00 59.97 193 LEU A N 1
ATOM 1594 C CA . LEU A 1 193 ? 5.478 -10.641 22.679 1.00 59.97 193 LEU A CA 1
ATOM 1595 C C . LEU A 1 193 ? 5.428 -11.426 21.363 1.00 59.97 193 LEU A C 1
ATOM 1597 O O . LEU A 1 193 ? 6.314 -12.234 21.097 1.00 59.97 193 LEU A O 1
ATOM 1601 N N . ASN A 1 194 ? 4.479 -11.106 20.482 1.00 68.81 194 ASN A N 1
ATOM 1602 C CA . ASN A 1 194 ? 4.388 -11.688 19.141 1.00 68.81 194 ASN A CA 1
ATOM 1603 C C . ASN A 1 194 ? 5.637 -11.396 18.299 1.00 68.81 194 ASN A C 1
ATOM 1605 O O . ASN A 1 194 ? 6.141 -12.278 17.600 1.00 68.81 194 ASN A O 1
ATOM 1609 N N . LYS A 1 195 ? 6.184 -10.180 18.399 1.00 82.56 195 LYS A N 1
ATOM 1610 C CA . LYS A 1 195 ? 7.434 -9.808 17.725 1.00 82.56 195 LYS A CA 1
ATOM 1611 C C . LYS A 1 195 ? 8.632 -10.604 18.255 1.00 82.56 195 LYS A C 1
ATOM 1613 O O . LYS A 1 195 ? 9.439 -11.077 17.458 1.00 82.56 195 LYS A O 1
ATOM 1618 N N . ALA A 1 196 ? 8.726 -10.791 19.572 1.00 70.81 196 ALA A N 1
ATOM 1619 C CA . ALA A 1 196 ? 9.772 -11.602 20.191 1.00 70.81 196 ALA A CA 1
ATOM 1620 C C . ALA A 1 196 ? 9.664 -13.083 19.789 1.00 70.81 196 ALA A C 1
ATOM 1622 O O . ALA A 1 196 ? 10.663 -13.683 19.398 1.00 70.81 196 ALA A O 1
ATOM 1623 N N . MET A 1 197 ? 8.453 -13.652 19.790 1.00 67.44 197 MET A N 1
ATOM 1624 C CA . MET A 1 197 ? 8.226 -15.034 19.348 1.00 67.44 197 MET A CA 1
ATOM 1625 C C . MET A 1 197 ? 8.613 -15.244 17.881 1.00 67.44 197 MET A C 1
ATOM 1627 O O . MET A 1 197 ? 9.185 -16.276 17.545 1.00 67.44 197 MET A O 1
ATOM 1631 N N . LYS A 1 198 ? 8.360 -14.262 17.006 1.00 81.69 198 LYS A N 1
ATOM 1632 C CA . LYS A 1 198 ? 8.751 -14.342 15.591 1.00 81.69 198 LYS A CA 1
ATOM 1633 C C . LYS A 1 198 ? 10.274 -14.375 15.407 1.00 81.69 198 LYS A C 1
ATOM 1635 O O . LYS A 1 198 ? 10.765 -15.103 14.546 1.00 81.69 198 LYS A O 1
ATOM 1640 N N . HIS A 1 199 ? 11.019 -13.621 16.218 1.00 78.81 199 HIS A N 1
ATOM 1641 C CA . HIS A 1 199 ? 12.483 -13.683 16.216 1.00 78.81 199 HIS A CA 1
ATOM 1642 C C . HIS A 1 199 ? 12.994 -15.042 16.690 1.00 78.81 199 HIS A C 1
ATOM 1644 O O . HIS A 1 199 ? 13.784 -15.658 15.984 1.00 78.81 199 HIS A O 1
ATOM 1650 N N . ILE A 1 200 ? 12.453 -15.557 17.797 1.00 77.06 200 ILE A N 1
ATOM 1651 C CA . ILE A 1 200 ? 12.811 -16.888 18.307 1.00 77.06 200 ILE A CA 1
ATOM 1652 C C . ILE A 1 200 ? 12.532 -17.972 17.258 1.00 77.06 200 ILE A C 1
ATOM 1654 O O . ILE A 1 200 ? 13.373 -18.839 17.044 1.00 77.06 200 ILE A O 1
ATOM 1658 N N . GLN A 1 201 ? 11.393 -17.909 16.560 1.00 76.81 201 GLN A N 1
ATOM 1659 C CA . GLN A 1 201 ? 11.077 -18.876 15.506 1.00 76.81 201 GLN A CA 1
ATOM 1660 C C . GLN A 1 201 ? 12.098 -18.836 14.360 1.00 76.81 201 GLN A C 1
ATOM 1662 O O . GLN A 1 201 ? 12.516 -19.878 13.873 1.00 76.81 201 GLN A O 1
ATOM 1667 N N . THR A 1 202 ? 12.547 -17.640 13.973 1.00 85.69 202 THR A N 1
ATOM 1668 C CA . THR A 1 202 ? 13.550 -17.471 12.908 1.00 85.69 202 THR A CA 1
ATOM 1669 C C . THR A 1 202 ? 14.896 -18.091 13.303 1.00 85.69 202 THR A C 1
ATOM 1671 O O . THR A 1 202 ? 15.558 -18.729 12.480 1.00 85.69 202 THR A O 1
ATOM 1674 N N . ASP A 1 203 ? 15.289 -17.946 14.569 1.00 83.25 203 ASP A N 1
ATOM 1675 C CA . ASP A 1 203 ? 16.524 -18.533 15.093 1.00 83.25 203 ASP A CA 1
ATOM 1676 C C . ASP A 1 203 ? 16.441 -20.066 15.124 1.00 83.25 203 ASP A C 1
ATOM 1678 O O . ASP A 1 203 ? 17.388 -20.746 14.722 1.00 83.25 203 ASP A O 1
ATOM 1682 N N . VAL A 1 204 ? 15.290 -20.617 15.531 1.00 80.94 204 VAL A N 1
ATOM 1683 C CA . VAL A 1 204 ? 15.026 -22.066 15.507 1.00 80.94 204 VAL A CA 1
ATOM 1684 C C . VAL A 1 204 ? 15.143 -22.611 14.084 1.00 80.94 204 VAL A C 1
ATOM 1686 O O . VAL A 1 204 ? 15.895 -23.560 13.857 1.00 80.94 204 VAL A O 1
ATOM 1689 N N . ASP A 1 205 ? 14.492 -21.967 13.115 1.00 84.12 205 ASP A N 1
ATOM 1690 C CA . ASP A 1 205 ? 14.518 -22.390 11.711 1.00 84.12 205 ASP A CA 1
ATOM 1691 C C . ASP A 1 205 ? 15.952 -22.360 11.136 1.00 84.12 205 ASP A C 1
ATOM 1693 O O . ASP A 1 205 ? 16.354 -23.242 10.371 1.00 84.12 205 ASP A O 1
ATOM 1697 N N . THR A 1 206 ? 16.762 -21.379 11.549 1.00 85.25 206 THR A N 1
ATOM 1698 C CA . THR A 1 206 ? 18.170 -21.242 11.137 1.00 85.25 206 THR A CA 1
ATOM 1699 C C . THR A 1 206 ? 19.039 -22.379 11.686 1.00 85.25 206 THR A C 1
ATOM 1701 O O . THR A 1 206 ? 19.876 -22.941 10.967 1.00 85.25 206 THR A O 1
ATOM 1704 N N . VAL A 1 207 ? 18.833 -22.759 12.950 1.00 79.62 207 VAL A N 1
ATOM 1705 C CA . VAL A 1 207 ? 19.553 -23.874 13.583 1.00 79.62 207 VAL A CA 1
ATOM 1706 C C . VAL A 1 207 ? 19.173 -25.203 12.931 1.00 79.62 207 VAL A C 1
ATOM 1708 O O . VAL A 1 207 ? 20.063 -25.982 12.581 1.00 79.62 207 VAL A O 1
ATOM 1711 N N . GLU A 1 208 ? 17.882 -25.445 12.692 1.00 77.50 208 GLU A N 1
ATOM 1712 C CA . GLU A 1 208 ? 17.413 -26.660 12.016 1.00 77.50 208 GLU A CA 1
ATOM 1713 C C . GLU A 1 208 ? 17.976 -26.790 10.594 1.00 77.50 208 GLU A C 1
ATOM 1715 O O . GLU A 1 208 ? 18.364 -27.882 10.168 1.00 77.50 208 GLU A O 1
ATOM 1720 N N . HIS A 1 209 ? 18.061 -25.682 9.854 1.00 76.00 209 HIS A N 1
ATOM 1721 C CA . HIS A 1 209 ? 18.622 -25.687 8.506 1.00 76.00 209 HIS A CA 1
ATOM 1722 C C . HIS A 1 209 ? 20.134 -25.965 8.507 1.00 76.00 209 HIS A C 1
ATOM 1724 O O . HIS A 1 209 ? 20.639 -26.649 7.615 1.00 76.00 209 HIS A O 1
ATOM 1730 N N . THR A 1 210 ? 20.856 -25.479 9.518 1.00 74.56 210 THR A N 1
ATOM 1731 C CA . THR A 1 210 ? 22.299 -25.724 9.671 1.00 74.56 210 THR A CA 1
ATOM 1732 C C . THR A 1 210 ? 22.580 -27.185 10.039 1.00 74.56 210 THR A C 1
ATOM 1734 O O . THR A 1 210 ? 23.544 -27.770 9.555 1.00 74.56 210 THR A O 1
ATOM 1737 N N . GLN A 1 211 ? 21.712 -27.810 10.841 1.00 68.94 211 GLN A N 1
ATOM 1738 C CA . GLN A 1 211 ? 21.837 -29.222 11.224 1.00 68.94 211 GLN A CA 1
ATOM 1739 C C . GLN A 1 211 ? 21.530 -30.201 10.083 1.00 68.94 211 GLN A C 1
ATOM 1741 O O . GLN A 1 211 ? 22.081 -31.293 10.074 1.00 68.94 211 GLN A O 1
ATOM 1746 N N . LYS A 1 212 ? 20.679 -29.827 9.118 1.00 70.38 212 LYS A N 1
ATOM 1747 C CA . LYS A 1 212 ? 20.369 -30.657 7.935 1.00 70.38 212 LYS A CA 1
ATOM 1748 C C . LYS A 1 212 ? 21.421 -30.572 6.820 1.00 70.38 212 LYS A C 1
ATOM 1750 O O . LYS A 1 212 ? 21.338 -31.340 5.866 1.00 70.38 212 LYS A O 1
ATOM 1755 N N . ALA A 1 213 ? 22.354 -29.623 6.904 1.00 65.00 213 ALA A N 1
ATOM 1756 C CA . ALA A 1 213 ? 23.378 -29.374 5.886 1.00 65.00 213 ALA A CA 1
ATOM 1757 C C . ALA A 1 213 ? 24.743 -30.036 6.186 1.00 65.00 213 ALA A C 1
ATOM 1759 O O . ALA A 1 213 ? 25.638 -29.952 5.346 1.00 65.00 213 ALA A O 1
ATOM 1760 N N . ASN A 1 214 ? 24.884 -30.690 7.347 1.00 50.66 214 ASN A N 1
ATOM 1761 C CA . ASN A 1 214 ? 26.039 -31.500 7.765 1.00 50.66 214 ASN A CA 1
ATOM 1762 C C . ASN A 1 214 ? 25.666 -32.985 7.814 1.00 50.66 214 ASN A C 1
ATOM 1764 O O . ASN A 1 214 ? 26.587 -33.815 7.649 1.00 50.66 214 ASN A O 1
#

Organism: NCBI:txid299467

Sequence (214 aa):
LGWKWFGNKCYFVSGMKSTQKKAGEICSKMNGDLVSIHSKTENDFVQSMLGRVDLQEHYRYWLGAERVGNDQFQFQWSDGSTFKYSHWHRNDPNNVNNEENCVSMVRGIGREAVWIDDNCNKSGYAICQRSREQQLFVQMLHDLQNQTLLGDYLFISFDKQKKKINHHIYTIYKALVDVEKFFRENSQSVDQLNKAMKHIQTDVDTVEHTQKAN

Radius of gyration: 23.26 Å; chains: 1; bounding box: 58×55×63 Å

InterPro 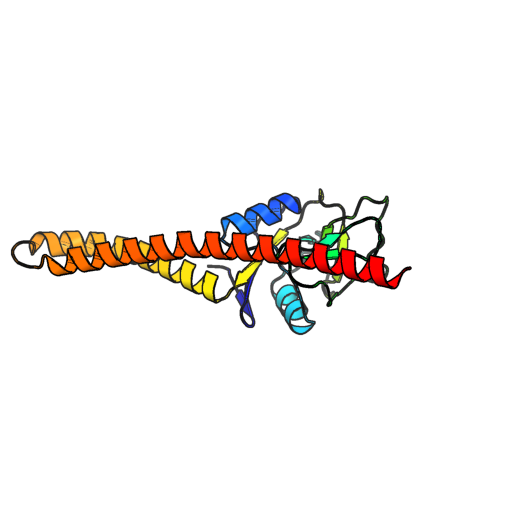domains:
  IPR001304 C-type lectin-like [PF00059] (18-130)
  IPR001304 C-type lectin-like [PS50041] (6-129)
  IPR001304 C-type lectin-like [SM00034] (1-129)
  IPR016186 C-type lectin-like/link domain superfamily [G3DSA:3.10.100.10] (1-134)
  IPR016187 C-type lectin fold [SSF56436] (2-131)
  IPR018378 C-type lectin, conserved site [PS00615] (102-128)
  IPR050111 C-type lectin and snaclec domain-containing protein [PTHR22803] (2-141)

Secondary structure (DSSP, 8-state):
---EEETTEEEEEEEEEE-HHHHHHHHHHTT-EE----SHHHHHHHHHHSPP--TT--EEEEEEEEE-TT-TT-EEETTS-------BPTT----GGG---EEEEEE-TTS-EEEEEE-TTS-EEEEEEEEHHHHHHHHHHHHHHHHHHHHHHHHHHHHTTTTS--HHHHHHHHHHHHHHHHHHHHHHHHHHHHHHHHHHHHHHHHHHHHHTT-

pLDDT: mean 80.44, std 18.16, range [39.09, 98.62]